Protein AF-A0A853DMG4-F1 (afdb_monomer)

pLDDT: mean 87.1, std 18.26, range [33.38, 98.69]

Structure (mmCIF, N/CA/C/O backbone):
data_AF-A0A853DMG4-F1
#
_entry.id   AF-A0A853DMG4-F1
#
loop_
_atom_site.group_PDB
_atom_site.id
_atom_site.type_symbol
_atom_site.label_atom_id
_atom_site.label_alt_id
_atom_site.label_comp_id
_atom_site.label_asym_id
_atom_site.label_entity_id
_atom_site.label_seq_id
_atom_site.pdbx_PDB_ins_code
_atom_site.Cartn_x
_atom_site.Cartn_y
_atom_site.Cartn_z
_atom_site.occupancy
_atom_site.B_iso_or_equiv
_atom_site.auth_seq_id
_atom_site.auth_comp_id
_atom_site.auth_asym_id
_atom_site.auth_atom_id
_atom_site.pdbx_PDB_model_num
ATOM 1 N N . MET A 1 1 ? -27.153 -41.316 78.955 1.00 35.66 1 MET A N 1
ATOM 2 C CA . MET A 1 1 ? -26.312 -40.882 77.818 1.00 35.66 1 MET A CA 1
ATOM 3 C C . MET A 1 1 ? -27.080 -41.178 76.523 1.00 35.66 1 MET A C 1
ATOM 5 O O . MET A 1 1 ? -27.300 -42.349 76.276 1.00 35.66 1 MET A O 1
ATOM 9 N N . ARG A 1 2 ? -27.512 -40.122 75.789 1.00 36.53 2 ARG A N 1
ATOM 10 C CA . ARG A 1 2 ? -28.133 -40.046 74.421 1.00 36.53 2 ARG A CA 1
ATOM 11 C C . ARG A 1 2 ? -29.422 -40.864 74.171 1.00 36.53 2 ARG A C 1
ATOM 13 O O . ARG A 1 2 ? -29.374 -42.076 74.250 1.00 36.53 2 ARG A O 1
ATOM 20 N N . VAL A 1 3 ? -30.631 -40.311 73.980 1.00 35.06 3 VAL A N 1
ATOM 21 C CA . VAL A 1 3 ? -31.221 -39.287 73.062 1.00 35.06 3 VAL A CA 1
ATOM 22 C C . VAL A 1 3 ? -31.379 -39.740 71.594 1.00 35.06 3 VAL A C 1
ATOM 24 O O . VAL A 1 3 ? -30.398 -40.032 70.917 1.00 35.06 3 VAL A O 1
ATOM 27 N N . GLN A 1 4 ? -32.655 -39.742 71.168 1.00 39.47 4 GLN A N 1
ATOM 28 C CA . GLN A 1 4 ? -33.291 -39.929 69.847 1.00 39.47 4 GLN A CA 1
ATOM 29 C C . GLN A 1 4 ? -32.513 -39.462 68.602 1.00 39.47 4 GLN A C 1
ATOM 31 O O . GLN A 1 4 ? -31.866 -38.417 68.620 1.00 39.47 4 GLN A O 1
ATOM 36 N N . LYS A 1 5 ? -32.756 -40.138 67.465 1.00 38.00 5 LYS A N 1
ATOM 37 C CA . LYS A 1 5 ? -32.669 -39.537 66.122 1.00 38.00 5 LYS A CA 1
ATOM 38 C C . LYS A 1 5 ? -33.863 -39.924 65.245 1.00 38.00 5 LYS A C 1
ATOM 40 O O . LYS A 1 5 ? -34.201 -41.097 65.120 1.00 38.00 5 LYS A O 1
ATOM 45 N N . SER A 1 6 ? -34.473 -38.889 64.680 1.00 36.12 6 SER A N 1
ATOM 46 C CA . SER A 1 6 ? -35.572 -38.856 63.719 1.00 36.12 6 SER A CA 1
ATOM 47 C C . SER A 1 6 ? -35.084 -38.958 62.263 1.00 36.12 6 SER A C 1
ATOM 49 O O . SER A 1 6 ? -33.918 -38.723 61.954 1.00 36.12 6 SER A O 1
ATOM 51 N N . SER A 1 7 ? -36.029 -39.320 61.397 1.00 40.59 7 SER A N 1
ATOM 52 C CA . SER A 1 7 ? -36.008 -39.512 59.937 1.00 40.59 7 SER A CA 1
ATOM 53 C C . SER A 1 7 ? -35.617 -38.293 59.091 1.00 40.59 7 SER A C 1
ATOM 55 O O . SER A 1 7 ? -36.069 -37.200 59.419 1.00 40.59 7 SER A O 1
ATOM 57 N N . VAL A 1 8 ? -34.979 -38.504 57.924 1.00 40.06 8 VAL A N 1
ATOM 58 C CA . VAL A 1 8 ? -35.133 -37.651 56.718 1.00 40.06 8 VAL A CA 1
ATOM 59 C C . VAL A 1 8 ? -34.937 -38.476 55.430 1.00 40.06 8 VAL A C 1
ATOM 61 O O . VAL A 1 8 ? -33.907 -39.119 55.244 1.00 40.06 8 VAL A O 1
ATOM 64 N N . THR A 1 9 ? -35.931 -38.415 54.543 1.00 43.47 9 THR A N 1
ATOM 65 C CA . THR A 1 9 ? -35.940 -38.871 53.140 1.00 43.47 9 THR A CA 1
ATOM 66 C C . THR A 1 9 ? -35.365 -37.770 52.233 1.00 43.47 9 THR A C 1
ATOM 68 O O . THR A 1 9 ? -35.761 -36.618 52.416 1.00 43.47 9 THR A O 1
ATOM 71 N N . PRO A 1 10 ? -34.501 -38.046 51.237 1.00 42.28 10 PRO A N 1
ATOM 72 C CA . PRO A 1 10 ? -34.165 -37.058 50.209 1.00 42.28 10 PRO A CA 1
ATOM 73 C C . PRO A 1 10 ? -35.171 -37.095 49.035 1.00 42.28 10 PRO A C 1
ATOM 75 O O . PRO A 1 10 ? -35.669 -38.174 48.702 1.00 42.28 10 PRO A O 1
ATOM 78 N N . PRO A 1 11 ? -35.495 -35.944 48.408 1.00 42.28 11 PRO A N 1
ATOM 79 C CA . PRO A 1 11 ? -36.457 -35.868 47.314 1.00 42.28 11 PRO A CA 1
ATOM 80 C C . PRO A 1 11 ? -35.837 -36.131 45.931 1.00 42.28 11 PRO A C 1
ATOM 82 O O . PRO A 1 11 ? -34.629 -36.277 45.764 1.00 42.28 11 PRO A O 1
ATOM 85 N N . ALA A 1 12 ? -36.757 -36.205 44.969 1.00 39.06 12 ALA A N 1
ATOM 86 C CA . ALA A 1 12 ? -36.657 -36.587 43.569 1.00 39.06 12 ALA A CA 1
ATOM 87 C C . ALA A 1 12 ? -35.551 -35.910 42.740 1.00 39.06 12 ALA A C 1
ATOM 89 O O . ALA A 1 12 ? -35.139 -34.780 42.990 1.00 39.06 12 ALA A O 1
ATOM 90 N N . GLY A 1 13 ? -35.116 -36.649 41.715 1.00 33.38 13 GLY A N 1
ATOM 91 C CA . GLY A 1 13 ? -34.020 -36.319 40.816 1.00 33.38 13 GLY A CA 1
ATOM 92 C C . GLY A 1 13 ? -34.175 -35.001 40.061 1.00 33.38 13 GLY A C 1
ATOM 93 O O . GLY A 1 13 ? -35.253 -34.625 39.604 1.00 33.38 13 GLY A O 1
ATOM 94 N N . ALA A 1 14 ? -33.033 -34.335 39.917 1.00 36.72 14 ALA A N 1
ATOM 95 C CA . ALA A 1 14 ? -32.840 -33.168 39.081 1.00 36.72 14 ALA A CA 1
ATOM 96 C C . ALA A 1 14 ? -33.045 -33.532 37.604 1.00 36.72 14 ALA A C 1
ATOM 98 O O . ALA A 1 14 ? -32.364 -34.404 37.062 1.00 36.72 14 ALA A O 1
ATOM 99 N N . ALA A 1 15 ? -33.977 -32.838 36.956 1.00 38.47 15 ALA A N 1
ATOM 100 C CA . ALA A 1 15 ? -34.049 -32.766 35.509 1.00 38.47 15 ALA A CA 1
ATOM 101 C C . ALA A 1 15 ? -32.822 -31.995 34.997 1.00 38.47 15 ALA A C 1
ATOM 103 O O . ALA A 1 15 ? -32.592 -30.848 35.371 1.00 38.47 15 ALA A O 1
ATOM 104 N N . THR A 1 16 ? -32.026 -32.640 34.151 1.00 38.81 16 THR A N 1
ATOM 105 C CA . THR A 1 16 ? -30.915 -32.037 33.416 1.00 38.81 16 THR A CA 1
ATOM 106 C C . THR A 1 16 ? -31.459 -31.088 32.346 1.00 38.81 16 THR A C 1
ATOM 108 O O . THR A 1 16 ? -31.955 -31.540 31.313 1.00 38.81 16 THR A O 1
ATOM 111 N N . SER A 1 17 ? -31.363 -29.779 32.572 1.00 43.03 17 SER A N 1
ATOM 112 C CA . SER A 1 17 ? -31.594 -28.740 31.562 1.00 43.03 17 SER A CA 1
ATOM 113 C C . SER A 1 17 ? -30.259 -28.236 30.998 1.00 43.03 17 SER A C 1
ATOM 115 O O . SER A 1 17 ? -29.891 -27.088 31.205 1.00 43.03 17 SER A O 1
ATOM 117 N N . ASP A 1 18 ? -29.534 -29.091 30.275 1.00 42.03 18 ASP A N 1
ATOM 118 C CA . ASP A 1 18 ? -28.216 -28.772 29.683 1.00 42.03 18 ASP A CA 1
ATOM 119 C C . ASP A 1 18 ? -28.307 -28.348 28.198 1.00 42.03 18 ASP A C 1
ATOM 121 O O . ASP A 1 18 ? -27.409 -28.576 27.390 1.00 42.03 18 ASP A O 1
ATOM 125 N N . GLY A 1 19 ? -29.433 -27.744 27.797 1.00 38.56 19 GLY A N 1
ATOM 126 C CA . GLY A 1 19 ? -29.706 -27.366 26.401 1.00 38.56 19 GLY A CA 1
ATOM 127 C C . GLY A 1 19 ? -29.779 -25.862 26.108 1.00 38.56 19 GLY A C 1
ATOM 128 O O . GLY A 1 19 ? -29.881 -25.490 24.940 1.00 38.56 19 GLY A O 1
ATOM 129 N N . GLY A 1 20 ? -29.761 -24.998 27.131 1.00 33.66 20 GLY A N 1
ATOM 130 C CA . GLY A 1 20 ? -30.081 -23.566 26.995 1.00 33.66 20 GLY A CA 1
ATOM 131 C C . GLY A 1 20 ? -28.887 -22.626 26.787 1.00 33.66 20 GLY A C 1
ATOM 132 O O . GLY A 1 20 ? -28.999 -21.654 26.040 1.00 33.6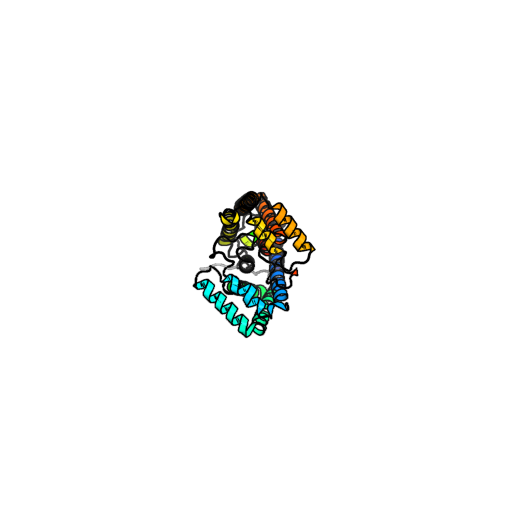6 20 GLY A O 1
ATOM 133 N N . ASP A 1 21 ? -27.729 -22.933 27.378 1.00 40.88 21 ASP A N 1
ATOM 134 C CA . ASP A 1 21 ? -26.618 -21.970 27.491 1.00 40.88 21 ASP A CA 1
ATOM 135 C C . ASP A 1 21 ? -25.831 -21.745 26.191 1.00 40.88 21 ASP A C 1
ATOM 137 O O . ASP A 1 21 ? -25.258 -20.681 25.967 1.00 40.88 21 ASP A O 1
ATOM 141 N N . ALA A 1 22 ? -25.844 -22.701 25.259 1.00 42.06 22 ALA A N 1
ATOM 142 C CA . ALA A 1 22 ? -25.083 -22.568 24.015 1.00 42.06 22 ALA A CA 1
ATOM 143 C C . ALA A 1 22 ? -25.762 -21.663 22.967 1.00 42.06 22 ALA A C 1
ATOM 145 O O . ALA A 1 22 ? -25.141 -21.295 21.964 1.00 42.06 22 ALA A O 1
ATOM 146 N N . ALA A 1 23 ? -27.053 -21.354 23.104 1.00 40.88 23 ALA A N 1
ATOM 147 C CA . ALA A 1 23 ? -27.786 -20.541 22.127 1.00 40.88 23 ALA A CA 1
ATOM 148 C C . ALA A 1 23 ? -27.700 -19.035 22.429 1.00 40.88 23 ALA A C 1
ATOM 150 O O . ALA A 1 23 ? -27.706 -18.227 21.500 1.00 40.88 23 ALA A O 1
ATOM 151 N N . THR A 1 24 ? -27.568 -18.666 23.702 1.00 44.22 24 THR A N 1
ATOM 152 C CA . THR A 1 24 ? -27.648 -17.285 24.194 1.00 44.22 24 THR A CA 1
ATOM 153 C C . THR A 1 24 ? -26.288 -16.583 24.285 1.00 44.22 24 THR A C 1
ATOM 155 O O . THR A 1 24 ? -26.225 -15.364 24.141 1.00 44.22 24 THR A O 1
ATOM 158 N N . ASP A 1 25 ? -25.184 -17.329 24.382 1.00 43.59 25 ASP A N 1
ATOM 159 C CA . ASP A 1 25 ? -23.815 -16.780 24.334 1.00 43.59 25 ASP A CA 1
ATOM 160 C C . ASP A 1 25 ? -23.395 -16.325 22.911 1.00 43.59 25 ASP A C 1
ATOM 162 O O . ASP A 1 25 ? -22.405 -15.625 22.704 1.00 43.59 25 ASP A O 1
ATOM 166 N N . ARG A 1 26 ? -24.180 -16.679 21.880 1.00 47.94 26 ARG A N 1
ATOM 167 C CA . ARG A 1 26 ? -23.850 -16.439 20.461 1.00 47.94 26 ARG A CA 1
ATOM 168 C C . ARG A 1 26 ? -24.224 -15.060 19.908 1.00 47.94 26 ARG A C 1
ATOM 170 O O . ARG A 1 26 ? -23.780 -14.737 18.807 1.00 47.94 26 ARG A O 1
ATOM 177 N N . SER A 1 27 ? -25.036 -14.252 20.595 1.00 46.47 27 SER A N 1
ATOM 178 C CA . SER A 1 27 ? -25.476 -12.944 20.064 1.00 46.47 27 SER A CA 1
ATOM 179 C C . SER A 1 27 ? -24.451 -11.824 20.247 1.00 46.47 27 SER A C 1
ATOM 181 O O . SER A 1 27 ? -24.515 -10.803 19.560 1.00 46.47 27 SER A O 1
ATOM 183 N N . TRP A 1 28 ? -23.486 -12.014 21.140 1.00 48.75 28 TRP A N 1
ATOM 184 C CA . TRP A 1 28 ? -22.490 -11.010 21.483 1.00 48.75 28 TRP A CA 1
ATOM 185 C C . TRP A 1 28 ? -21.486 -10.796 20.350 1.00 48.75 28 TRP A C 1
ATOM 187 O O . TRP A 1 28 ? -20.733 -11.689 19.967 1.00 48.75 28 TRP A O 1
ATOM 197 N N . GLY A 1 29 ? -21.468 -9.585 19.788 1.00 64.31 29 GLY A N 1
ATOM 198 C CA . GLY A 1 29 ? -20.483 -9.204 18.772 1.00 64.31 29 GLY A CA 1
ATOM 199 C C . GLY A 1 29 ? -20.707 -9.802 17.377 1.00 64.31 29 GLY A C 1
ATOM 200 O O . GLY A 1 29 ? -19.800 -9.729 16.546 1.00 64.31 29 GLY A O 1
ATOM 201 N N . LEU A 1 30 ? -21.901 -10.330 17.068 1.00 77.06 30 LEU A N 1
ATOM 202 C CA . LEU A 1 30 ? -22.251 -10.817 15.722 1.00 77.06 30 LEU A CA 1
ATOM 203 C C . LEU A 1 30 ? -21.896 -9.828 14.590 1.00 77.06 30 LEU A C 1
ATOM 205 O O . LEU A 1 30 ? -21.343 -10.282 13.583 1.00 77.06 30 LEU A O 1
ATOM 209 N N . PRO A 1 31 ? -22.136 -8.503 14.717 1.00 85.00 31 PRO A N 1
ATOM 210 C CA . PRO A 1 31 ? -21.733 -7.545 13.687 1.00 85.00 31 PRO A CA 1
ATOM 211 C C . PRO A 1 31 ? -20.217 -7.517 13.457 1.00 85.00 31 PRO A C 1
ATOM 213 O O . PRO A 1 31 ? -19.769 -7.497 12.314 1.00 85.00 31 PRO A O 1
ATOM 216 N N . LEU A 1 32 ? -19.419 -7.581 14.528 1.00 85.94 32 LEU A N 1
ATOM 217 C CA . LEU A 1 32 ? -17.956 -7.573 14.461 1.00 85.94 32 LEU A CA 1
ATOM 218 C C . LEU A 1 32 ? -17.406 -8.872 13.860 1.00 85.94 32 LEU A C 1
ATOM 220 O O . LEU A 1 32 ? -16.492 -8.828 13.039 1.00 85.94 32 LEU A O 1
ATOM 224 N N . VAL A 1 33 ? -17.970 -10.023 14.240 1.00 88.12 33 VAL A N 1
ATOM 225 C CA . VAL A 1 33 ? -17.591 -11.333 13.685 1.00 88.12 33 VAL A CA 1
ATOM 226 C C . VAL A 1 33 ? -17.901 -11.388 12.189 1.00 88.12 33 VAL A C 1
ATOM 228 O O . VAL A 1 33 ? -17.043 -11.792 11.402 1.00 88.12 33 VAL A O 1
ATOM 231 N N . ARG A 1 34 ? -19.095 -10.933 11.784 1.00 90.69 34 ARG A N 1
ATOM 232 C CA . ARG A 1 34 ? -19.479 -10.833 10.368 1.00 90.69 34 ARG A CA 1
ATOM 233 C C . ARG A 1 34 ? -18.558 -9.883 9.610 1.00 90.69 34 ARG A C 1
ATOM 235 O O . ARG A 1 34 ? -18.053 -10.262 8.561 1.00 90.69 34 ARG A O 1
ATOM 242 N N . TRP A 1 35 ? -18.273 -8.703 10.162 1.00 92.94 35 TRP A N 1
ATOM 243 C CA . TRP A 1 35 ? -17.389 -7.728 9.522 1.00 92.94 35 TRP A CA 1
ATOM 244 C C . TRP A 1 35 ? -15.958 -8.246 9.358 1.00 92.94 35 TRP A C 1
ATOM 246 O O . TRP A 1 35 ? -15.389 -8.168 8.272 1.00 92.94 35 TRP A O 1
ATOM 256 N N . ARG A 1 36 ? -15.398 -8.877 10.396 1.00 94.19 36 ARG A N 1
ATOM 257 C CA . ARG A 1 36 ? -14.092 -9.545 10.321 1.00 94.19 36 ARG A CA 1
ATOM 258 C C . ARG A 1 36 ? -14.078 -10.625 9.241 1.00 94.19 36 ARG A C 1
ATOM 260 O O . ARG A 1 36 ? -13.090 -10.754 8.527 1.00 94.19 36 ARG A O 1
ATOM 267 N N . ARG A 1 37 ? -15.163 -11.394 9.103 1.00 94.62 37 ARG A N 1
ATOM 268 C CA . ARG A 1 37 ? -15.286 -12.406 8.049 1.00 94.62 37 ARG A CA 1
ATOM 269 C C . ARG A 1 37 ? -15.295 -11.777 6.654 1.00 94.62 37 ARG A C 1
ATOM 271 O O . ARG A 1 37 ? -14.601 -12.293 5.785 1.00 94.62 37 ARG A O 1
ATOM 278 N N . THR A 1 38 ? -16.002 -10.665 6.464 1.00 96.12 38 THR A N 1
ATOM 279 C CA . THR A 1 38 ? -15.979 -9.897 5.209 1.00 96.12 38 THR A CA 1
ATOM 280 C C . THR A 1 38 ? -14.574 -9.392 4.885 1.00 96.12 38 THR A C 1
ATOM 282 O O . THR A 1 38 ? -14.124 -9.544 3.757 1.00 96.12 38 THR A O 1
ATOM 285 N N . LEU A 1 39 ? -13.843 -8.861 5.869 1.00 97.50 39 LEU A N 1
ATOM 286 C CA . LEU A 1 39 ? -12.469 -8.387 5.667 1.00 97.50 39 LEU A CA 1
ATOM 287 C C . LEU A 1 39 ? -11.473 -9.523 5.391 1.00 97.50 39 LEU A C 1
ATOM 289 O O . LEU A 1 39 ? -10.565 -9.352 4.588 1.00 97.50 39 LEU A O 1
ATOM 293 N N . LEU A 1 40 ? -11.659 -10.701 5.998 1.00 97.75 40 LEU A N 1
ATOM 294 C CA . LEU A 1 40 ? -10.891 -11.903 5.646 1.00 97.75 40 LEU A CA 1
ATOM 295 C C . LEU A 1 40 ? -11.126 -12.315 4.191 1.00 97.75 40 LEU A C 1
ATOM 297 O O . LEU A 1 40 ? -10.186 -12.719 3.515 1.00 97.75 40 LEU A O 1
ATOM 301 N N . TRP A 1 41 ? -12.364 -12.210 3.706 1.00 97.88 41 TRP A N 1
ATOM 302 C CA . TRP A 1 41 ? -12.662 -12.438 2.295 1.00 97.88 41 TRP A CA 1
ATOM 303 C C . TRP A 1 41 ? -12.073 -11.353 1.403 1.00 97.88 41 TRP A C 1
ATOM 305 O O . TRP A 1 41 ? -11.533 -11.699 0.364 1.00 97.88 41 TRP A O 1
ATOM 315 N N . ALA A 1 42 ? -12.104 -10.084 1.812 1.00 98.38 42 ALA A N 1
ATOM 316 C CA . ALA A 1 42 ? -11.450 -9.006 1.074 1.00 98.38 42 ALA A CA 1
ATOM 317 C C . ALA A 1 42 ? -9.938 -9.257 0.939 1.00 98.38 42 ALA A C 1
ATOM 319 O O . ALA A 1 42 ? -9.425 -9.236 -0.172 1.00 98.38 42 ALA A O 1
ATOM 320 N N . LEU A 1 43 ? -9.245 -9.604 2.031 1.00 98.62 43 LEU A N 1
ATOM 321 C CA . LEU A 1 43 ? -7.828 -9.987 1.986 1.00 98.62 43 LEU A CA 1
ATOM 322 C C . LEU A 1 43 ? -7.595 -11.240 1.123 1.00 98.62 43 LEU A C 1
ATOM 324 O O . LEU A 1 43 ? -6.624 -11.304 0.378 1.00 98.62 43 LEU A O 1
ATOM 328 N N . GLY A 1 44 ? -8.485 -12.233 1.202 1.00 98.50 44 GLY A N 1
ATOM 329 C CA . GLY A 1 44 ? -8.425 -13.418 0.344 1.00 98.50 44 GLY A CA 1
ATOM 330 C C . GLY A 1 44 ? -8.609 -13.092 -1.140 1.00 98.50 44 GLY A C 1
ATOM 331 O O . GLY A 1 44 ? -7.935 -13.684 -1.973 1.00 98.50 44 GLY A O 1
ATOM 332 N N . LEU A 1 45 ? -9.480 -12.138 -1.476 1.00 98.56 45 LEU A N 1
ATOM 333 C CA . LEU A 1 45 ? -9.681 -11.659 -2.844 1.00 98.56 45 LEU A CA 1
ATOM 334 C C . LEU A 1 45 ? -8.480 -10.861 -3.355 1.00 98.56 45 LEU A C 1
ATOM 336 O O . LEU A 1 45 ? -8.130 -11.026 -4.516 1.00 98.56 45 LEU A O 1
ATOM 340 N N . LEU A 1 46 ? -7.829 -10.063 -2.502 1.00 98.56 46 LEU A N 1
ATOM 341 C CA . LEU A 1 46 ? -6.571 -9.396 -2.847 1.00 98.56 46 LEU A CA 1
ATOM 342 C C . LEU A 1 46 ? -5.483 -10.426 -3.187 1.00 98.56 46 LEU A C 1
ATOM 344 O O . LEU A 1 46 ? -4.926 -10.376 -4.273 1.00 98.56 46 LEU A O 1
ATOM 348 N N . TRP A 1 47 ? -5.268 -11.441 -2.341 1.00 98.69 47 TRP A N 1
ATOM 349 C CA . TRP A 1 47 ? -4.327 -12.527 -2.659 1.00 98.69 47 TRP A CA 1
ATOM 350 C C . TRP A 1 47 ? -4.709 -13.331 -3.905 1.00 98.69 47 TRP A C 1
ATOM 352 O O . TRP A 1 47 ? -3.834 -13.824 -4.612 1.00 98.69 47 TRP A O 1
ATOM 362 N N . LEU A 1 48 ? -6.008 -13.508 -4.163 1.00 98.56 48 LEU A N 1
ATOM 363 C CA . LEU A 1 48 ? -6.481 -14.192 -5.365 1.00 98.56 48 LEU A CA 1
ATOM 364 C C . LEU A 1 48 ? -6.189 -13.366 -6.621 1.00 98.56 48 LEU A C 1
ATOM 366 O O . LEU A 1 48 ? -5.826 -13.940 -7.645 1.00 98.56 48 LEU A O 1
ATOM 370 N N . LEU A 1 49 ? -6.355 -12.044 -6.535 1.00 98.25 49 LEU A N 1
ATOM 371 C CA . LEU A 1 49 ? -6.012 -11.116 -7.605 1.00 98.25 49 LEU A CA 1
ATOM 372 C C . LEU A 1 49 ? -4.505 -11.135 -7.864 1.00 98.25 49 LEU A C 1
ATOM 374 O O . LEU A 1 49 ? -4.125 -11.370 -9.004 1.00 98.25 49 LEU A O 1
ATOM 378 N N . ASP A 1 50 ? -3.671 -11.012 -6.828 1.00 97.81 50 ASP A N 1
ATOM 379 C CA . ASP A 1 50 ? -2.211 -11.135 -6.951 1.00 97.81 50 ASP A CA 1
ATOM 380 C C . ASP A 1 50 ? -1.826 -12.460 -7.623 1.00 97.81 50 ASP A C 1
ATOM 382 O O . ASP A 1 50 ? -1.052 -12.472 -8.573 1.00 97.81 50 ASP A O 1
ATOM 386 N N . ALA A 1 51 ? -2.424 -13.582 -7.202 1.00 98.25 51 ALA A N 1
ATOM 387 C CA . ALA A 1 51 ? -2.147 -14.882 -7.809 1.00 98.25 51 ALA A CA 1
ATOM 388 C C . ALA A 1 51 ? -2.521 -14.918 -9.297 1.00 98.25 51 ALA A C 1
ATOM 390 O O . ALA A 1 51 ? -1.779 -15.467 -10.112 1.00 98.25 51 ALA A O 1
ATOM 391 N N . ALA A 1 52 ? -3.671 -14.344 -9.661 1.00 98.12 52 ALA A N 1
ATOM 392 C CA . ALA A 1 52 ? -4.110 -14.253 -11.048 1.00 98.12 52 ALA A CA 1
ATOM 393 C C . ALA A 1 52 ? -3.171 -13.369 -11.882 1.00 98.12 52 ALA A C 1
ATOM 395 O O . ALA A 1 52 ? -2.816 -13.755 -12.996 1.00 98.12 52 ALA A O 1
ATOM 396 N N . LEU A 1 53 ? -2.728 -12.239 -11.324 1.00 97.69 53 LEU A N 1
ATOM 397 C CA . LEU A 1 53 ? -1.722 -11.373 -11.930 1.00 97.69 53 LEU A CA 1
ATOM 398 C C . LEU A 1 53 ? -0.398 -12.120 -12.085 1.00 97.69 53 LEU A C 1
ATOM 400 O O . LEU A 1 53 ? 0.179 -12.104 -13.162 1.00 97.69 53 LEU A O 1
ATOM 404 N N . GLN A 1 54 ? 0.047 -12.897 -11.101 1.00 97.69 54 GLN A N 1
ATOM 405 C CA . GLN A 1 54 ? 1.265 -13.688 -11.261 1.00 97.69 54 GLN A CA 1
ATOM 406 C C . GLN A 1 54 ? 1.152 -14.784 -12.323 1.00 97.69 54 GLN A C 1
ATOM 408 O O . GLN A 1 54 ? 2.159 -15.166 -12.915 1.00 97.69 54 GLN A O 1
ATOM 413 N N . PHE A 1 55 ? -0.049 -15.263 -12.648 1.00 97.12 55 PHE A N 1
ATOM 414 C CA . PHE A 1 55 ? -0.240 -16.189 -13.767 1.00 97.12 55 PHE A CA 1
ATOM 415 C C . PHE A 1 55 ? -0.248 -15.521 -15.154 1.00 97.12 55 PHE A C 1
ATOM 417 O O . PHE A 1 55 ? -0.352 -16.228 -16.161 1.00 97.12 55 PHE A O 1
ATOM 424 N N . GLN A 1 56 ? -0.110 -14.196 -15.248 1.00 96.56 56 GLN A N 1
ATOM 425 C CA . GLN A 1 56 ? -0.058 -13.512 -16.539 1.00 96.56 56 GLN A CA 1
ATOM 426 C C . GLN A 1 56 ? 1.212 -13.874 -17.336 1.00 96.56 56 GLN A C 1
ATOM 428 O O . GLN A 1 56 ? 2.268 -14.106 -16.743 1.00 96.56 56 GLN A O 1
ATOM 433 N N . PRO A 1 57 ? 1.166 -13.866 -18.684 1.00 96.88 57 PRO A N 1
ATOM 434 C CA . PRO A 1 57 ? 2.306 -14.266 -19.511 1.00 96.88 57 PRO A CA 1
ATOM 435 C C . PRO A 1 57 ? 3.594 -13.484 -19.237 1.00 96.88 57 PRO A C 1
ATOM 437 O O . PRO A 1 57 ? 4.669 -14.082 -19.242 1.00 96.88 57 PRO A O 1
AT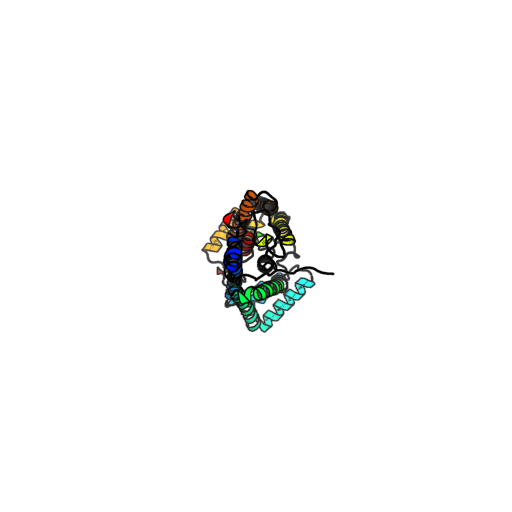OM 440 N N . TYR A 1 58 ? 3.500 -12.177 -18.963 1.00 96.88 58 TYR A N 1
ATOM 441 C CA . TYR A 1 58 ? 4.669 -11.338 -18.694 1.00 96.88 58 TYR A CA 1
ATOM 442 C C . TYR A 1 58 ? 5.516 -11.836 -17.518 1.00 96.88 58 TYR A C 1
ATOM 444 O O . TYR A 1 58 ? 6.745 -11.863 -17.617 1.00 96.88 58 TYR A O 1
ATOM 452 N N . MET A 1 59 ? 4.873 -12.312 -16.450 1.00 97.38 59 MET A N 1
ATOM 453 C CA . MET A 1 59 ? 5.543 -12.747 -15.218 1.00 97.38 59 MET A CA 1
ATOM 454 C C . MET A 1 59 ? 6.393 -14.011 -15.410 1.00 97.38 59 MET A C 1
ATOM 456 O O . MET A 1 59 ? 7.237 -14.337 -14.578 1.00 97.38 59 MET A O 1
ATOM 460 N N . PHE A 1 60 ? 6.226 -14.708 -16.539 1.00 97.81 60 PHE A N 1
ATOM 461 C CA . PHE A 1 60 ? 7.051 -15.850 -16.947 1.00 97.81 60 PHE A CA 1
ATOM 462 C C . PHE A 1 60 ? 8.207 -15.465 -17.883 1.00 97.81 60 PHE A C 1
ATOM 464 O O . PHE A 1 60 ? 8.937 -16.343 -18.349 1.00 97.81 60 PHE A O 1
ATOM 471 N N . THR A 1 61 ? 8.390 -14.177 -18.176 1.00 97.62 61 THR A N 1
ATOM 472 C CA . THR A 1 61 ? 9.449 -13.682 -19.064 1.00 97.62 61 THR A CA 1
ATOM 473 C C . THR A 1 61 ? 10.643 -13.137 -18.283 1.00 97.62 61 THR A C 1
ATOM 475 O O . THR A 1 61 ? 10.542 -12.758 -17.120 1.00 97.62 61 THR A O 1
ATOM 478 N N . GLY A 1 62 ? 11.800 -13.039 -18.945 1.00 97.06 62 GLY A N 1
ATOM 479 C CA . GLY A 1 62 ? 12.985 -12.396 -18.367 1.00 97.06 62 GLY A CA 1
ATOM 480 C C . GLY A 1 62 ? 12.871 -10.874 -18.206 1.00 97.06 62 GLY A C 1
ATOM 481 O O . GLY A 1 62 ? 13.814 -10.266 -17.701 1.00 97.06 62 GLY A O 1
ATOM 482 N N . ALA A 1 63 ? 11.768 -10.264 -18.652 1.00 96.62 63 ALA A N 1
ATOM 483 C CA . ALA A 1 63 ? 11.503 -8.841 -18.490 1.00 96.62 63 ALA A CA 1
ATOM 484 C C . ALA A 1 63 ? 11.086 -8.520 -17.047 1.00 96.62 63 ALA A C 1
ATOM 486 O O . ALA A 1 63 ? 11.706 -7.661 -16.435 1.00 96.62 63 ALA A O 1
ATOM 487 N N . PHE A 1 64 ? 10.194 -9.311 -16.437 1.00 97.00 64 PHE A N 1
ATOM 488 C CA . PHE A 1 64 ? 9.756 -9.121 -15.046 1.00 97.00 64 PHE A CA 1
ATOM 489 C C . PHE A 1 64 ? 10.910 -8.935 -14.028 1.00 97.00 64 PHE A C 1
ATOM 491 O O . PHE A 1 64 ? 10.971 -7.897 -13.366 1.00 97.00 64 PHE A O 1
ATOM 498 N N . PRO A 1 65 ? 11.901 -9.843 -13.910 1.00 97.56 65 PRO A N 1
ATOM 499 C CA . PRO A 1 65 ? 13.010 -9.629 -12.978 1.00 97.56 65 PRO A CA 1
ATOM 500 C C . PRO A 1 65 ? 13.931 -8.455 -13.350 1.00 97.56 65 PRO A C 1
ATOM 502 O O . PRO A 1 65 ? 14.645 -7.951 -12.485 1.00 97.56 65 PRO A O 1
ATOM 505 N N . ARG A 1 66 ? 13.960 -8.034 -14.620 1.00 97.06 66 ARG A N 1
ATOM 506 C CA . ARG A 1 66 ? 14.840 -6.965 -15.116 1.00 97.06 66 ARG A CA 1
ATOM 507 C C . ARG A 1 66 ? 14.223 -5.580 -14.956 1.00 97.06 66 ARG A C 1
ATOM 509 O O . ARG A 1 66 ? 14.944 -4.652 -14.618 1.00 97.06 66 ARG A O 1
ATOM 516 N N . GLU A 1 67 ? 12.934 -5.464 -15.237 1.00 95.06 67 GLU A N 1
ATOM 517 C CA . GLU A 1 67 ? 12.199 -4.203 -15.351 1.00 95.06 67 GLU A CA 1
ATOM 518 C C . GLU A 1 67 ? 11.377 -3.902 -14.098 1.00 95.06 67 GLU A C 1
ATOM 520 O O . GLU A 1 67 ? 11.134 -2.738 -13.816 1.00 95.06 67 GLU A O 1
ATOM 525 N N . VAL A 1 68 ? 10.995 -4.923 -13.321 1.00 95.00 68 VAL A N 1
ATOM 526 C CA . VAL A 1 68 ? 10.178 -4.733 -12.113 1.00 95.00 68 VAL A CA 1
ATOM 527 C C . VAL A 1 68 ? 10.989 -4.955 -10.845 1.00 95.00 68 VAL A C 1
ATOM 529 O O . VAL A 1 68 ? 11.002 -4.095 -9.978 1.00 95.00 68 VAL A O 1
ATOM 532 N N . ILE A 1 69 ? 11.698 -6.083 -10.725 1.00 97.19 69 ILE A N 1
ATOM 533 C CA . ILE A 1 69 ? 12.379 -6.426 -9.462 1.00 97.19 69 ILE A CA 1
ATOM 534 C C . ILE A 1 69 ? 13.702 -5.681 -9.299 1.00 97.19 69 ILE A C 1
ATOM 536 O O . ILE A 1 69 ? 13.952 -5.069 -8.270 1.00 97.19 69 ILE A O 1
ATOM 540 N N . ARG A 1 70 ? 14.579 -5.732 -10.304 1.00 97.06 70 ARG A N 1
ATOM 541 C CA . ARG A 1 70 ? 15.923 -5.145 -10.205 1.00 97.06 70 ARG A CA 1
ATOM 542 C C . ARG A 1 70 ? 15.924 -3.640 -9.884 1.00 97.06 70 ARG A C 1
ATOM 544 O O . ARG A 1 70 ?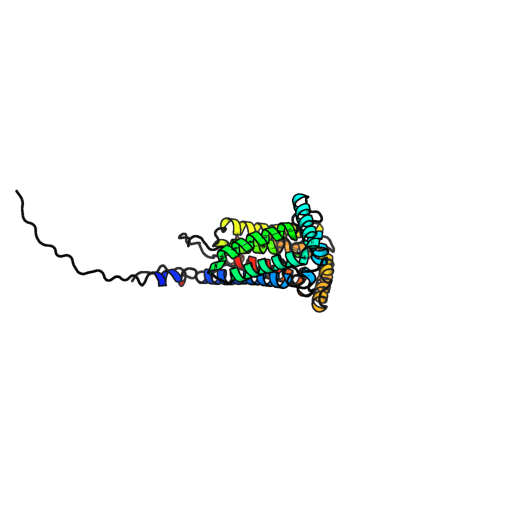 16.724 -3.253 -9.032 1.00 97.06 70 ARG A O 1
ATOM 551 N N . PRO A 1 71 ? 15.042 -2.802 -10.467 1.00 95.19 71 PRO A N 1
ATOM 552 C CA . PRO A 1 71 ? 15.018 -1.376 -10.146 1.00 95.19 71 PRO A CA 1
ATOM 553 C C . PRO A 1 71 ? 14.694 -1.075 -8.677 1.00 95.19 71 PRO A C 1
ATOM 555 O O . PRO A 1 71 ? 15.147 -0.062 -8.154 1.00 95.19 71 PRO A O 1
ATOM 558 N N . THR A 1 72 ? 13.996 -1.964 -7.955 1.00 94.62 72 THR A N 1
ATOM 559 C CA . THR A 1 72 ? 13.698 -1.739 -6.524 1.00 94.62 72 THR A CA 1
ATOM 560 C C . THR A 1 72 ? 14.942 -1.838 -5.631 1.00 94.62 72 THR A C 1
ATOM 562 O O . THR A 1 72 ? 14.920 -1.405 -4.476 1.00 94.62 72 THR A O 1
ATOM 565 N N . ALA A 1 73 ? 16.063 -2.354 -6.149 1.00 95.00 73 ALA A N 1
ATOM 566 C CA . ALA A 1 73 ? 17.345 -2.350 -5.450 1.00 95.00 73 ALA A CA 1
ATOM 567 C C . ALA A 1 73 ? 18.044 -0.979 -5.487 1.00 95.00 73 ALA A C 1
ATOM 569 O O . ALA A 1 73 ? 18.942 -0.736 -4.677 1.00 95.00 73 ALA A O 1
ATOM 570 N N . GLU A 1 74 ? 17.685 -0.088 -6.413 1.00 93.25 74 GLU A N 1
ATOM 571 C CA . GLU A 1 74 ? 18.418 1.157 -6.645 1.00 93.25 74 GLU A CA 1
ATOM 572 C C . GLU A 1 74 ? 18.338 2.107 -5.442 1.00 93.25 74 GLU A C 1
ATOM 574 O O . GLU A 1 74 ? 17.302 2.266 -4.806 1.00 93.25 74 GLU A O 1
ATOM 579 N N . GLY A 1 75 ? 19.470 2.718 -5.078 1.00 92.00 75 GLY A N 1
ATOM 580 C CA . GLY A 1 75 ? 19.567 3.637 -3.934 1.00 92.00 75 GLY A CA 1
ATOM 581 C C . GLY A 1 75 ? 19.478 2.980 -2.548 1.00 92.00 75 GLY A C 1
ATOM 582 O O . GLY A 1 75 ? 19.751 3.644 -1.547 1.00 92.00 75 GLY A O 1
ATOM 583 N N . ASN A 1 76 ? 19.137 1.690 -2.461 1.00 94.94 76 ASN A N 1
ATOM 584 C CA . ASN A 1 76 ? 18.973 0.982 -1.194 1.00 94.94 76 ASN A CA 1
ATOM 585 C C . ASN A 1 76 ? 20.326 0.656 -0.529 1.00 94.94 76 ASN A C 1
ATOM 587 O O . ASN A 1 76 ? 21.327 0.406 -1.209 1.00 94.94 76 ASN A O 1
ATOM 591 N N . PRO A 1 77 ? 20.388 0.588 0.817 1.00 95.62 77 PRO A N 1
ATOM 592 C CA . PRO A 1 77 ? 21.588 0.131 1.508 1.00 95.62 77 PRO A CA 1
ATOM 593 C C . PRO A 1 77 ? 21.893 -1.332 1.159 1.00 95.62 77 PRO A C 1
ATOM 595 O O . PRO A 1 77 ? 20.994 -2.114 0.858 1.00 95.62 77 PRO A O 1
ATOM 598 N N . GLY A 1 78 ? 23.163 -1.741 1.271 1.00 95.62 78 GLY A N 1
ATOM 599 C CA . GLY A 1 78 ? 23.630 -3.059 0.812 1.00 95.62 78 GLY A CA 1
ATOM 600 C C . GLY A 1 78 ? 22.867 -4.272 1.369 1.00 95.62 78 GLY A C 1
ATOM 601 O O . GLY A 1 78 ? 22.765 -5.290 0.690 1.00 95.62 78 GLY A O 1
ATOM 602 N N . TRP A 1 79 ? 22.284 -4.167 2.569 1.00 95.38 79 TRP A N 1
ATOM 603 C CA . TRP A 1 79 ? 21.484 -5.233 3.190 1.00 95.38 79 TRP A CA 1
ATOM 604 C C . TRP A 1 79 ? 20.046 -5.345 2.646 1.00 95.38 79 TRP A C 1
ATOM 606 O O . TRP A 1 79 ? 19.371 -6.329 2.937 1.00 95.38 79 TRP A O 1
ATOM 616 N N . VAL A 1 80 ? 19.586 -4.377 1.847 1.00 96.25 80 VAL A N 1
ATOM 617 C CA . VAL A 1 80 ? 18.346 -4.449 1.050 1.00 96.25 80 VAL A CA 1
ATOM 618 C C . VAL A 1 80 ? 18.684 -4.660 -0.422 1.00 96.25 80 VAL A C 1
ATOM 620 O O . VAL A 1 80 ? 18.183 -5.597 -1.035 1.00 96.25 80 VAL A O 1
ATOM 623 N N . HIS A 1 81 ? 19.613 -3.867 -0.962 1.00 96.81 81 HIS A N 1
ATOM 624 C CA . HIS A 1 81 ? 20.060 -3.977 -2.351 1.00 96.81 81 HIS A CA 1
ATOM 625 C C . HIS A 1 81 ? 20.558 -5.393 -2.685 1.00 96.81 81 HIS A C 1
ATOM 627 O O . HIS A 1 81 ? 20.170 -5.967 -3.696 1.00 96.81 81 HIS A O 1
ATOM 633 N N . GLY A 1 82 ? 21.430 -5.977 -1.851 1.00 97.31 82 GLY A N 1
ATOM 634 C CA . GLY A 1 82 ? 22.005 -7.305 -2.093 1.00 97.31 82 GLY A C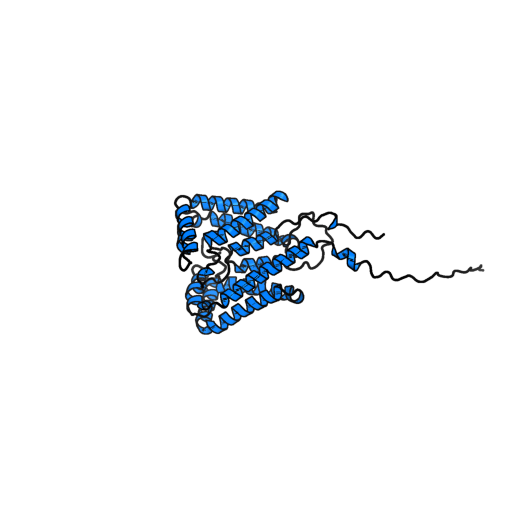A 1
ATOM 635 C C . GLY A 1 82 ? 20.949 -8.413 -2.215 1.00 97.31 82 GLY A C 1
ATOM 636 O O . GLY A 1 82 ? 20.962 -9.135 -3.212 1.00 97.31 82 GLY A O 1
ATOM 637 N N . PRO A 1 83 ? 20.026 -8.554 -1.246 1.00 97.81 83 PRO A N 1
ATOM 638 C CA . PRO A 1 83 ? 18.926 -9.515 -1.337 1.00 97.81 83 PRO A CA 1
ATOM 639 C C . PRO A 1 83 ? 17.985 -9.316 -2.533 1.00 97.81 83 PRO A C 1
ATOM 641 O O . PRO A 1 83 ? 17.582 -10.312 -3.139 1.00 97.81 83 PRO A O 1
ATOM 644 N N . VAL A 1 84 ? 17.662 -8.072 -2.905 1.00 97.81 84 VAL A N 1
ATOM 645 C CA . VAL A 1 84 ? 16.836 -7.795 -4.096 1.00 97.81 84 VAL A CA 1
ATOM 646 C C . VAL A 1 84 ? 17.573 -8.206 -5.373 1.00 97.81 84 VAL A C 1
ATOM 648 O O . VAL A 1 84 ? 17.029 -8.953 -6.184 1.00 97.81 84 VAL A O 1
ATOM 651 N N . GLU A 1 85 ? 18.842 -7.819 -5.528 1.00 98.00 85 GLU A N 1
ATOM 652 C CA . GLU A 1 85 ? 19.650 -8.173 -6.704 1.00 98.00 85 GLU A CA 1
ATOM 653 C C . GLU A 1 85 ? 19.866 -9.692 -6.822 1.00 98.00 85 GLU A C 1
ATOM 655 O O . GLU A 1 85 ? 19.804 -10.267 -7.916 1.00 98.00 85 GLU A O 1
ATOM 660 N N . TRP A 1 86 ? 20.069 -10.370 -5.686 1.00 97.81 86 TRP A N 1
ATOM 661 C CA . TRP A 1 86 ? 20.116 -11.830 -5.621 1.00 97.81 86 TRP A CA 1
ATOM 662 C C . TRP A 1 86 ? 18.797 -12.452 -6.095 1.00 97.81 86 TRP A C 1
ATOM 664 O O . TRP A 1 86 ? 18.819 -13.367 -6.921 1.00 97.81 86 TRP A O 1
ATOM 674 N N . SER A 1 87 ? 17.661 -11.924 -5.633 1.00 97.38 87 SER A N 1
ATOM 675 C CA . SER A 1 87 ? 16.329 -12.401 -6.017 1.00 97.38 87 SER A CA 1
ATOM 676 C C . SER A 1 87 ? 16.067 -12.184 -7.507 1.00 97.38 87 SER A C 1
ATOM 678 O O . SER A 1 87 ? 15.710 -13.134 -8.204 1.00 97.38 87 SER A O 1
ATOM 680 N N . ALA A 1 88 ? 16.350 -10.987 -8.032 1.00 97.88 88 ALA A N 1
ATOM 681 C CA . ALA A 1 88 ? 16.238 -10.667 -9.455 1.00 97.88 88 ALA A CA 1
ATOM 682 C C . ALA A 1 88 ? 17.105 -11.594 -10.320 1.00 97.88 88 ALA A C 1
ATOM 684 O O . ALA A 1 88 ? 16.671 -12.073 -11.369 1.00 97.88 88 ALA A O 1
ATOM 685 N N . THR A 1 89 ? 18.331 -11.883 -9.878 1.00 98.00 89 THR A N 1
ATOM 686 C CA . THR A 1 89 ? 19.243 -12.791 -10.584 1.00 98.00 89 THR A CA 1
ATOM 687 C C . THR A 1 89 ? 18.732 -14.227 -10.555 1.00 98.00 89 THR A C 1
ATOM 689 O O . THR A 1 89 ? 18.711 -14.888 -11.593 1.00 98.00 89 THR A O 1
ATOM 692 N N . LEU A 1 90 ? 18.279 -14.718 -9.401 1.00 97.81 90 LEU A N 1
ATOM 693 C CA . LEU A 1 90 ? 17.711 -16.059 -9.269 1.00 97.81 90 LEU A CA 1
ATOM 694 C C . LEU A 1 90 ? 16.470 -16.224 -10.163 1.00 97.81 90 LEU A C 1
ATOM 696 O O . LEU A 1 90 ? 16.352 -17.210 -10.895 1.00 97.81 90 LEU A O 1
ATOM 700 N N . MET A 1 91 ? 15.592 -15.219 -10.159 1.00 97.69 91 MET A N 1
ATOM 701 C CA . MET A 1 91 ? 14.426 -15.144 -11.032 1.00 97.69 91 MET A CA 1
ATOM 702 C C . MET A 1 91 ? 14.827 -15.153 -12.504 1.00 97.69 91 MET A C 1
ATOM 704 O O . MET A 1 91 ? 14.299 -15.965 -13.251 1.00 97.69 91 MET A O 1
ATOM 708 N N . ALA A 1 92 ? 15.813 -14.359 -12.926 1.00 96.88 92 ALA A N 1
ATOM 709 C CA . ALA A 1 92 ? 16.259 -14.332 -14.321 1.00 96.88 92 ALA A CA 1
ATOM 710 C C . ALA A 1 92 ? 16.708 -15.710 -14.857 1.00 96.88 92 ALA A C 1
ATOM 712 O O . ALA A 1 92 ? 16.522 -15.990 -16.040 1.00 96.88 92 ALA A O 1
ATOM 713 N N . HIS A 1 93 ? 17.251 -16.587 -14.003 1.00 97.62 93 HIS A N 1
ATOM 714 C CA . HIS A 1 93 ? 17.681 -17.935 -14.398 1.00 97.62 93 HIS A CA 1
ATOM 715 C C . HIS A 1 93 ? 16.552 -18.977 -14.371 1.00 97.62 93 HIS A C 1
ATOM 717 O O . HIS A 1 93 ? 16.586 -19.943 -15.135 1.00 97.62 93 HIS A O 1
ATOM 723 N N . HIS A 1 94 ? 15.562 -18.812 -13.490 1.00 97.44 94 HIS A N 1
ATOM 724 C CA . HIS A 1 94 ? 14.557 -19.842 -13.200 1.00 97.44 94 HIS A CA 1
ATOM 725 C C . HIS A 1 94 ? 13.121 -19.307 -13.179 1.00 97.44 94 HIS A C 1
ATOM 727 O O . HIS A 1 94 ? 12.269 -19.848 -12.467 1.00 97.44 94 HIS A O 1
ATOM 733 N N . ILE A 1 95 ? 12.843 -18.260 -13.965 1.00 97.62 95 ILE A N 1
ATOM 734 C CA . ILE A 1 95 ? 11.615 -17.470 -13.825 1.00 97.62 95 ILE A CA 1
ATOM 735 C C . ILE A 1 95 ? 10.351 -18.318 -13.907 1.00 97.62 95 ILE A C 1
ATOM 737 O O . ILE A 1 95 ? 9.449 -18.148 -13.096 1.00 97.62 95 ILE A O 1
ATOM 741 N N . VAL A 1 96 ? 10.313 -19.297 -14.815 1.00 97.75 96 VAL A N 1
ATOM 742 C CA . VAL A 1 96 ? 9.117 -20.116 -15.024 1.00 97.75 96 VAL A CA 1
ATOM 743 C C . VAL A 1 96 ? 8.729 -20.888 -13.765 1.00 97.75 96 VAL A C 1
ATOM 745 O O . VAL A 1 96 ? 7.566 -20.894 -13.372 1.00 97.75 96 VAL A O 1
ATOM 748 N N . VAL A 1 97 ? 9.706 -21.521 -13.114 1.00 97.94 97 VAL A N 1
ATOM 749 C CA . VAL A 1 97 ? 9.461 -22.325 -11.910 1.00 97.94 97 VAL A CA 1
ATOM 750 C C . VAL A 1 97 ? 9.194 -21.422 -10.712 1.00 97.94 97 VAL A C 1
ATOM 752 O O . VAL A 1 97 ? 8.255 -21.671 -9.961 1.00 97.94 97 VAL A O 1
ATOM 755 N N . LEU A 1 98 ? 9.992 -20.367 -10.536 1.00 98.00 98 LEU A N 1
ATOM 756 C CA . LEU A 1 98 ? 9.863 -19.472 -9.386 1.00 98.00 98 LEU A CA 1
ATOM 757 C C . LEU A 1 98 ? 8.538 -18.720 -9.409 1.00 98.00 98 LEU A C 1
ATOM 759 O O . LEU A 1 98 ? 7.826 -18.733 -8.411 1.00 98.00 98 LEU A O 1
ATOM 763 N N . ASN A 1 99 ? 8.156 -18.157 -10.555 1.00 98.12 99 ASN A N 1
ATOM 764 C CA . ASN A 1 99 ? 6.891 -17.450 -10.673 1.00 98.12 99 ASN A CA 1
ATOM 765 C C . ASN A 1 99 ? 5.682 -18.389 -10.511 1.00 98.12 99 ASN A C 1
ATOM 767 O O . ASN A 1 99 ? 4.728 -18.048 -9.817 1.00 98.12 99 ASN A O 1
ATOM 771 N N . ALA A 1 100 ? 5.746 -19.620 -11.039 1.00 98.31 100 ALA A N 1
ATOM 772 C CA . ALA A 1 100 ? 4.708 -20.623 -10.781 1.00 98.31 100 ALA A CA 1
ATOM 773 C C . ALA A 1 100 ? 4.566 -20.936 -9.280 1.00 98.31 100 ALA A C 1
ATOM 775 O O . ALA A 1 100 ? 3.447 -21.077 -8.780 1.00 98.31 100 ALA A O 1
ATOM 776 N N . VAL A 1 101 ? 5.682 -21.016 -8.544 1.00 98.31 101 VAL A N 1
ATOM 777 C CA . VAL A 1 101 ? 5.670 -21.172 -7.082 1.00 98.31 101 VAL A CA 1
ATOM 778 C C . VAL A 1 101 ? 5.061 -19.941 -6.411 1.00 98.31 101 VAL A C 1
ATOM 780 O O . VAL A 1 101 ? 4.202 -20.110 -5.548 1.00 98.31 101 VAL A O 1
ATOM 783 N N . PHE A 1 102 ? 5.441 -18.727 -6.820 1.00 97.88 102 PHE A N 1
ATOM 784 C CA . PHE A 1 102 ? 4.914 -17.479 -6.256 1.00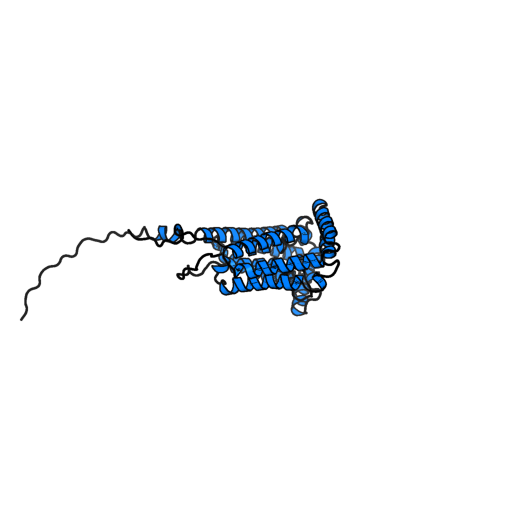 97.88 102 PHE A CA 1
ATOM 785 C C . PHE A 1 102 ? 3.393 -17.401 -6.418 1.00 97.88 102 PHE A C 1
ATOM 787 O O . PHE A 1 102 ? 2.676 -17.293 -5.422 1.00 97.88 102 PHE A O 1
ATOM 794 N N . ALA A 1 103 ? 2.903 -17.577 -7.646 1.00 98.25 103 ALA A N 1
ATOM 795 C CA . ALA A 1 103 ? 1.479 -17.582 -7.964 1.00 98.25 103 ALA A CA 1
ATOM 796 C C . ALA A 1 103 ? 0.718 -18.669 -7.183 1.00 98.25 103 ALA A C 1
ATOM 798 O O . ALA A 1 103 ? -0.358 -18.429 -6.633 1.00 98.25 103 ALA A O 1
ATOM 799 N N . THR A 1 104 ? 1.302 -19.868 -7.061 1.00 98.56 104 THR A N 1
ATOM 800 C CA . THR A 1 104 ? 0.688 -20.975 -6.312 1.00 98.56 104 THR A CA 1
ATOM 801 C C . THR A 1 104 ? 0.615 -20.680 -4.814 1.00 98.56 104 THR A C 1
ATOM 803 O O . THR A 1 104 ? -0.409 -20.955 -4.191 1.00 98.56 104 THR A O 1
ATOM 806 N N . VAL A 1 105 ? 1.662 -20.102 -4.216 1.00 98.56 105 VAL A N 1
ATOM 807 C CA . VAL A 1 105 ? 1.656 -19.712 -2.7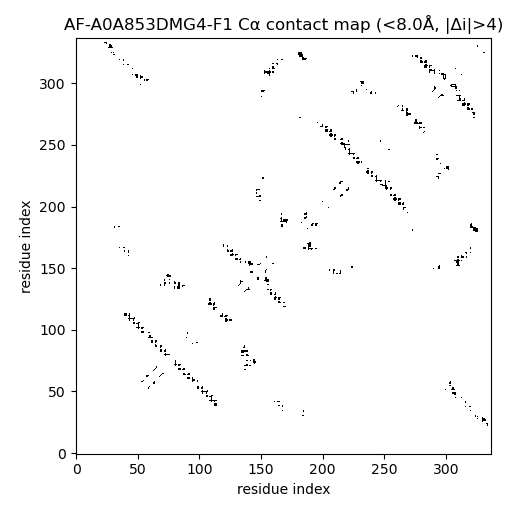97 1.00 98.56 105 VAL A CA 1
ATOM 808 C C . VAL A 1 105 ? 0.569 -18.670 -2.534 1.00 98.56 105 VAL A C 1
ATOM 810 O O . VAL A 1 105 ? -0.226 -18.850 -1.609 1.00 98.56 105 VAL A O 1
ATOM 813 N N . GLN A 1 106 ? 0.477 -17.636 -3.371 1.00 98.56 106 GLN A N 1
ATOM 814 C CA . GLN A 1 106 ? -0.554 -16.599 -3.265 1.00 98.56 106 GLN A CA 1
ATOM 815 C C . GLN A 1 106 ? -1.970 -17.189 -3.396 1.00 98.56 106 GLN A C 1
ATOM 817 O O . GLN A 1 106 ? -2.839 -16.916 -2.564 1.00 98.56 106 GLN A O 1
ATOM 822 N N . LEU A 1 107 ? -2.182 -18.098 -4.356 1.00 98.62 107 LEU A N 1
ATOM 823 C CA . LEU A 1 107 ? -3.454 -18.803 -4.531 1.00 98.62 107 LEU A CA 1
ATOM 824 C C . LEU A 1 107 ? -3.818 -19.649 -3.301 1.00 98.62 107 LEU A C 1
ATOM 826 O O . LEU A 1 107 ? -4.962 -19.628 -2.842 1.00 98.62 107 LEU A O 1
ATOM 830 N N . LEU A 1 108 ? -2.859 -20.388 -2.737 1.00 98.50 108 LEU A N 1
ATOM 831 C CA . LEU A 1 108 ? -3.088 -21.203 -1.542 1.00 98.50 108 LEU A CA 1
ATOM 832 C C . LEU A 1 108 ? -3.419 -20.344 -0.315 1.00 98.50 108 LEU A C 1
ATOM 834 O O . LEU A 1 108 ? -4.286 -20.730 0.475 1.00 98.50 108 LEU A O 1
ATOM 838 N N . ILE A 1 109 ? -2.785 -19.175 -0.169 1.00 98.69 109 ILE A N 1
ATOM 839 C CA . ILE A 1 109 ? -3.131 -18.202 0.875 1.00 98.69 109 ILE A CA 1
ATOM 840 C C . ILE A 1 109 ? -4.579 -17.728 0.687 1.00 98.69 109 ILE A C 1
ATOM 842 O O . ILE A 1 109 ? -5.366 -17.804 1.635 1.00 98.69 109 ILE A O 1
ATOM 846 N N . ALA A 1 110 ? -4.959 -17.318 -0.528 1.00 98.38 110 ALA A N 1
ATOM 847 C CA . ALA A 1 110 ? -6.317 -16.873 -0.845 1.00 98.38 110 ALA A CA 1
ATOM 848 C C . ALA A 1 110 ? -7.377 -17.931 -0.490 1.00 98.38 110 ALA A C 1
ATOM 850 O O . ALA A 1 110 ? -8.296 -17.673 0.295 1.00 98.38 110 ALA A O 1
ATOM 851 N N . LEU A 1 111 ? -7.207 -19.159 -0.994 1.00 98.00 111 LEU A N 1
ATOM 852 C CA . LEU A 1 111 ? -8.103 -20.285 -0.709 1.00 98.00 111 LEU A CA 1
ATOM 853 C C . LEU A 1 111 ? -8.163 -20.596 0.793 1.00 98.00 111 LEU A C 1
ATOM 855 O O . LEU A 1 111 ? -9.240 -20.849 1.348 1.00 98.00 111 LEU A O 1
ATOM 859 N N . GLY A 1 112 ? -7.016 -20.518 1.468 1.00 97.56 112 GLY A N 1
ATOM 860 C CA . GLY A 1 112 ? -6.901 -20.721 2.904 1.00 97.56 112 GLY A CA 1
ATOM 861 C C . GLY A 1 112 ? -7.685 -19.696 3.735 1.00 97.56 112 GLY A C 1
ATOM 862 O O . GLY A 1 112 ? -8.220 -20.053 4.789 1.00 97.56 112 GLY A O 1
ATOM 863 N N . LEU A 1 113 ? -7.817 -18.452 3.264 1.00 97.62 113 LEU A N 1
ATOM 864 C CA . LEU A 1 113 ? -8.596 -17.400 3.930 1.00 97.62 113 LEU A CA 1
ATOM 865 C C . LEU A 1 113 ? -10.112 -17.565 3.723 1.00 97.62 113 LEU A C 1
ATOM 867 O O . LEU A 1 113 ? -10.908 -17.232 4.614 1.00 97.62 113 LEU A O 1
ATOM 871 N N . PHE A 1 114 ? -10.538 -18.155 2.602 1.00 96.56 114 PHE A N 1
ATOM 872 C CA . PHE A 1 114 ? -11.953 -18.447 2.362 1.00 96.56 114 PHE A CA 1
ATOM 873 C C . PHE A 1 114 ? -12.486 -19.566 3.263 1.00 96.56 114 PHE A C 1
ATOM 875 O O . PHE A 1 114 ? -13.657 -19.524 3.656 1.00 96.56 114 PHE A O 1
ATOM 882 N N . TRP A 1 115 ? -11.652 -20.516 3.696 1.00 92.75 115 TRP A N 1
ATOM 883 C CA . TRP A 1 115 ? -12.095 -21.641 4.524 1.00 92.75 115 TRP A CA 1
ATOM 884 C C . TRP A 1 115 ? -11.852 -21.431 6.022 1.00 92.75 115 TRP A C 1
ATOM 886 O O . TRP A 1 115 ? -10.730 -21.234 6.470 1.00 92.75 115 TRP A O 1
ATOM 896 N N . HIS A 1 116 ? -12.903 -21.546 6.843 1.00 87.81 116 HIS A N 1
ATOM 897 C CA . HIS A 1 116 ? -12.829 -21.259 8.287 1.00 87.81 116 HIS A CA 1
ATOM 898 C C . HIS A 1 116 ? -11.755 -22.071 9.041 1.00 87.81 116 HIS A C 1
ATOM 900 O O . HIS A 1 116 ? -11.147 -21.556 9.976 1.00 87.81 116 HIS A O 1
ATOM 906 N N . ARG A 1 117 ? -11.501 -23.324 8.633 1.00 92.25 117 ARG A N 1
ATOM 907 C CA . ARG A 1 117 ? -10.518 -24.216 9.284 1.00 92.25 117 ARG A CA 1
ATOM 908 C C . ARG A 1 117 ? -9.069 -23.822 9.007 1.00 92.25 117 ARG A C 1
ATOM 910 O O . ARG A 1 117 ? -8.198 -24.132 9.811 1.00 92.25 117 ARG A O 1
ATOM 917 N N . THR A 1 118 ? -8.819 -23.141 7.894 1.00 95.75 118 THR A N 1
ATOM 918 C CA . THR A 1 118 ? -7.473 -22.797 7.420 1.00 95.75 118 THR A CA 1
ATOM 919 C C . THR A 1 118 ? -7.132 -21.323 7.613 1.00 95.75 118 THR A C 1
ATOM 921 O O . THR A 1 118 ? -6.009 -20.935 7.322 1.00 95.75 118 THR A O 1
ATOM 924 N N . VAL A 1 119 ? -8.036 -20.505 8.169 1.00 95.38 119 VAL A N 1
ATOM 925 C CA . VAL A 1 119 ? -7.798 -19.061 8.353 1.00 95.38 119 VAL A CA 1
ATOM 926 C C . VAL A 1 119 ? -6.510 -18.781 9.126 1.00 95.38 119 VAL A C 1
ATOM 928 O O . VAL A 1 119 ? -5.722 -17.953 8.697 1.00 95.38 119 VAL A O 1
ATOM 931 N N . LYS A 1 120 ? -6.263 -19.460 10.254 1.00 95.38 120 LYS A N 1
ATOM 932 C CA . LYS A 1 120 ? -5.051 -19.217 11.059 1.00 95.38 120 LYS A CA 1
ATOM 933 C C . LYS A 1 120 ? -3.753 -19.523 10.296 1.00 95.38 120 LYS A C 1
ATOM 935 O O . LYS A 1 120 ? -2.927 -18.617 10.209 1.00 95.38 120 LYS A O 1
ATOM 940 N N . PRO A 1 121 ? -3.553 -20.730 9.726 1.00 97.38 121 PRO A N 1
ATOM 941 C CA . PRO A 1 121 ? -2.351 -20.989 8.939 1.00 97.38 121 PRO A CA 1
ATOM 942 C C . PRO A 1 121 ? -2.257 -20.088 7.700 1.00 97.38 121 PRO A C 1
ATOM 944 O O . PRO A 1 121 ? -1.163 -19.638 7.380 1.00 97.38 121 PRO A O 1
ATOM 947 N N . ALA A 1 122 ? -3.379 -19.750 7.054 1.00 97.81 122 ALA A N 1
ATOM 948 C CA . ALA A 1 122 ? -3.389 -18.842 5.908 1.00 97.81 122 ALA A CA 1
ATOM 949 C C . ALA A 1 122 ? -2.991 -17.406 6.282 1.00 97.81 122 ALA A C 1
ATOM 951 O O . ALA A 1 122 ? -2.237 -16.780 5.549 1.00 97.81 122 ALA A O 1
ATOM 952 N N . LEU A 1 123 ? -3.420 -16.894 7.441 1.00 98.00 123 LEU A N 1
ATOM 953 C CA . LEU A 1 123 ? -2.970 -15.599 7.959 1.00 98.00 123 LEU A CA 1
ATOM 954 C C . LEU A 1 123 ? -1.473 -15.614 8.288 1.00 98.00 123 LEU A C 1
ATOM 956 O O . LEU A 1 123 ? -0.774 -14.661 7.961 1.00 98.00 123 LEU A O 1
ATOM 960 N N . SER A 1 124 ? -0.959 -16.690 8.894 1.00 97.88 124 SER A N 1
ATOM 961 C CA . SER A 1 124 ? 0.484 -16.829 9.136 1.00 97.88 124 SER A CA 1
ATOM 962 C C . SER A 1 124 ? 1.272 -16.842 7.829 1.00 97.88 124 SER A C 1
ATOM 964 O O . SER A 1 124 ? 2.243 -16.101 7.701 1.00 97.88 124 SER A O 1
ATOM 966 N N . ALA A 1 125 ? 0.830 -17.640 6.855 1.00 98.44 125 ALA A N 1
ATOM 967 C CA . ALA A 1 125 ? 1.440 -17.698 5.533 1.00 98.44 125 ALA A CA 1
ATOM 968 C C . ALA A 1 125 ? 1.365 -16.339 4.823 1.00 98.44 125 ALA A C 1
ATOM 970 O O . ALA A 1 125 ? 2.372 -15.893 4.292 1.00 98.44 125 ALA A O 1
ATOM 971 N N . SER A 1 126 ? 0.225 -15.644 4.899 1.00 98.56 126 SER A N 1
ATOM 972 C CA . SER A 1 126 ? 0.041 -14.288 4.371 1.00 98.56 126 SER A CA 1
ATOM 973 C C . SER A 1 126 ? 1.053 -13.307 4.952 1.00 98.56 126 SER A C 1
ATOM 975 O O . SER A 1 126 ? 1.632 -12.542 4.195 1.00 98.56 126 SER A O 1
ATOM 977 N N . ILE A 1 127 ? 1.262 -13.307 6.272 1.00 98.50 127 ILE A N 1
ATOM 978 C CA . ILE A 1 127 ? 2.211 -12.392 6.922 1.00 98.50 127 ILE A CA 1
ATOM 979 C C . ILE A 1 127 ? 3.639 -12.711 6.478 1.00 98.50 127 ILE A C 1
ATOM 981 O O . ILE A 1 127 ? 4.363 -11.814 6.060 1.00 98.50 127 ILE A O 1
ATOM 985 N N . VAL A 1 128 ? 4.044 -13.982 6.550 1.00 98.56 128 VAL A N 1
ATOM 986 C CA . VAL A 1 128 ? 5.408 -14.396 6.191 1.00 98.56 128 VAL A CA 1
ATOM 987 C C . VAL A 1 128 ? 5.691 -14.114 4.718 1.00 98.56 128 VAL A C 1
ATOM 989 O O . VAL A 1 128 ? 6.721 -13.529 4.400 1.00 98.56 128 VAL A O 1
ATOM 992 N N . TRP A 1 129 ? 4.772 -14.491 3.830 1.00 98.69 129 TRP A N 1
ATOM 993 C CA . TRP A 1 129 ? 4.925 -14.297 2.393 1.00 98.69 129 TRP A CA 1
ATOM 994 C C . TRP A 1 129 ? 4.986 -12.815 2.025 1.00 98.69 129 TRP A C 1
ATOM 996 O O . TRP A 1 129 ? 5.898 -12.405 1.314 1.00 98.69 129 TRP A O 1
ATOM 1006 N N . ALA A 1 130 ? 4.090 -11.999 2.585 1.00 98.62 130 ALA A N 1
ATOM 1007 C CA . ALA A 1 130 ? 4.106 -10.560 2.372 1.00 98.62 130 ALA A CA 1
ATOM 1008 C C . ALA A 1 130 ? 5.429 -9.914 2.799 1.00 98.62 130 ALA A C 1
ATOM 1010 O O . ALA A 1 130 ? 6.000 -9.133 2.049 1.00 98.62 130 ALA A O 1
ATOM 1011 N N . LEU A 1 131 ? 5.962 -10.271 3.971 1.00 98.56 131 LEU A N 1
ATOM 1012 C CA . LEU A 1 131 ? 7.243 -9.730 4.437 1.00 98.56 131 LEU A CA 1
ATOM 1013 C C . LEU A 1 131 ? 8.425 -10.171 3.561 1.00 98.56 131 LEU A C 1
ATOM 1015 O O . LEU A 1 131 ? 9.355 -9.391 3.363 1.00 98.56 131 LEU A O 1
ATOM 1019 N N . LEU A 1 132 ? 8.390 -11.396 3.024 1.00 98.12 132 LEU A N 1
ATOM 1020 C CA . LEU A 1 132 ? 9.406 -11.875 2.084 1.00 98.12 132 LEU A CA 1
ATOM 1021 C C . LEU A 1 132 ? 9.362 -11.095 0.768 1.00 98.12 132 LEU A C 1
ATOM 1023 O O . LEU A 1 132 ? 10.407 -10.630 0.326 1.00 98.12 132 LEU A O 1
ATOM 1027 N N . VAL A 1 133 ? 8.180 -10.915 0.171 1.00 97.81 133 VAL A N 1
ATOM 1028 C CA . VAL A 1 133 ? 8.017 -10.137 -1.072 1.00 97.81 133 VAL A CA 1
ATOM 1029 C C . VAL A 1 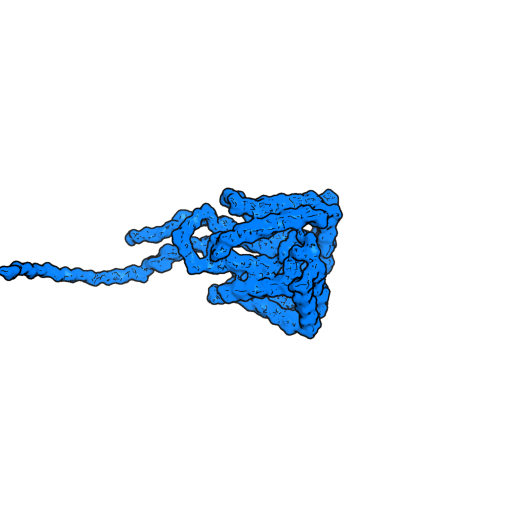133 ? 8.416 -8.679 -0.851 1.00 97.81 133 VAL A C 1
ATOM 1031 O O . VAL A 1 133 ? 9.172 -8.124 -1.642 1.00 97.81 133 VAL A O 1
ATOM 1034 N N . TRP A 1 134 ? 7.999 -8.085 0.265 1.00 97.88 134 TRP A N 1
ATOM 1035 C CA . TRP A 1 134 ? 8.331 -6.704 0.595 1.00 97.88 134 TRP A CA 1
ATOM 1036 C C . TRP A 1 134 ? 9.844 -6.469 0.700 1.00 97.88 134 TRP A C 1
ATOM 1038 O O . TRP A 1 134 ? 10.362 -5.467 0.211 1.00 97.88 134 TRP A O 1
ATOM 1048 N N . TRP A 1 135 ? 10.580 -7.406 1.306 1.00 97.81 135 TRP A N 1
ATOM 1049 C CA . TRP A 1 135 ? 12.032 -7.287 1.454 1.00 97.81 135 TRP A CA 1
ATOM 1050 C C . TRP A 1 135 ? 12.809 -7.674 0.190 1.00 97.81 135 TRP A C 1
ATOM 1052 O O . TRP A 1 135 ? 13.751 -6.976 -0.178 1.00 97.81 135 TRP A O 1
ATOM 1062 N N . LEU A 1 136 ? 12.438 -8.779 -0.462 1.00 96.94 136 LEU A N 1
ATOM 1063 C CA . LEU A 1 136 ? 13.204 -9.382 -1.560 1.00 96.94 136 LEU A CA 1
ATOM 1064 C C . LEU A 1 136 ? 12.772 -8.908 -2.954 1.00 96.94 136 LEU A C 1
ATOM 1066 O O . LEU A 1 136 ? 13.551 -9.031 -3.895 1.00 96.94 136 LEU A O 1
ATOM 1070 N N . GLY A 1 137 ? 11.542 -8.415 -3.094 1.00 94.06 137 GLY A N 1
ATOM 1071 C CA . GLY A 1 137 ? 10.952 -7.996 -4.368 1.00 94.06 137 GLY A CA 1
ATOM 1072 C C . GLY A 1 137 ? 10.704 -6.492 -4.461 1.00 94.06 137 GLY A C 1
ATOM 1073 O O . GLY A 1 137 ? 11.016 -5.892 -5.484 1.00 94.06 137 GLY A O 1
ATOM 1074 N N . GLU A 1 138 ? 10.195 -5.872 -3.392 1.00 94.88 138 GLU A N 1
ATOM 1075 C CA . GLU A 1 138 ? 9.815 -4.446 -3.393 1.00 94.88 138 GLU A CA 1
ATOM 1076 C C . GLU A 1 138 ? 10.883 -3.508 -2.800 1.00 94.88 138 GLU A C 1
ATOM 1078 O O . GLU A 1 138 ? 10.662 -2.302 -2.717 1.00 94.88 138 GLU A O 1
ATOM 1083 N N . GLY A 1 139 ? 12.022 -4.026 -2.326 1.00 95.25 139 GLY A N 1
ATOM 1084 C CA . GLY A 1 139 ? 13.080 -3.190 -1.741 1.00 95.25 139 GLY A CA 1
ATOM 1085 C C . GLY A 1 139 ? 12.610 -2.369 -0.531 1.00 95.25 139 GLY A C 1
ATOM 1086 O O . GLY A 1 139 ? 12.997 -1.210 -0.374 1.00 95.25 139 GLY A O 1
ATOM 1087 N N . LEU A 1 140 ? 11.744 -2.957 0.306 1.00 95.38 140 LEU A N 1
ATOM 1088 C CA . LEU A 1 140 ? 11.041 -2.312 1.424 1.00 95.38 140 LEU A CA 1
ATOM 1089 C C . LEU A 1 140 ? 10.138 -1.140 1.000 1.00 95.38 140 LEU A C 1
ATOM 1091 O O . LEU A 1 140 ? 9.953 -0.189 1.763 1.00 95.38 140 LEU A O 1
ATOM 1095 N N . GLY A 1 141 ? 9.606 -1.193 -0.224 1.00 92.00 141 GLY A N 1
ATOM 1096 C CA . GLY A 1 141 ? 8.735 -0.167 -0.799 1.00 92.00 141 GLY A CA 1
ATOM 1097 C C . GLY A 1 141 ? 9.409 1.196 -0.955 1.00 92.00 141 GLY A C 1
ATOM 1098 O O . GLY A 1 141 ? 8.731 2.220 -0.903 1.00 92.00 141 GLY A O 1
ATOM 1099 N N . GLY A 1 142 ? 10.743 1.219 -1.059 1.00 90.31 142 GLY A N 1
ATOM 1100 C CA . GLY A 1 142 ? 11.528 2.443 -1.246 1.00 90.31 142 GLY A CA 1
ATOM 1101 C C . GLY A 1 142 ? 11.667 3.332 -0.004 1.00 90.31 142 GLY A C 1
ATOM 1102 O O . GLY A 1 142 ? 12.239 4.413 -0.092 1.00 90.31 142 GLY A O 1
ATOM 1103 N N . ILE A 1 143 ? 11.223 2.892 1.183 1.00 91.19 143 ILE A N 1
ATOM 1104 C CA . ILE A 1 143 ? 11.273 3.703 2.422 1.00 91.19 143 ILE A CA 1
ATOM 1105 C C . ILE A 1 143 ? 12.696 4.207 2.748 1.00 91.19 143 ILE A C 1
ATOM 1107 O O . ILE A 1 143 ? 12.861 5.214 3.434 1.00 91.19 143 ILE A O 1
ATOM 1111 N N . LEU A 1 144 ? 13.738 3.507 2.287 1.00 90.00 144 LEU A N 1
ATOM 1112 C CA . LEU A 1 144 ? 15.135 3.813 2.606 1.00 90.00 144 LEU A CA 1
ATOM 1113 C C . LEU A 1 144 ? 15.889 4.588 1.515 1.00 90.00 144 LEU A C 1
ATOM 1115 O O . LEU A 1 144 ? 17.039 4.960 1.749 1.00 90.00 144 LEU A O 1
ATOM 1119 N N . THR A 1 145 ? 15.295 4.818 0.342 1.00 84.62 145 THR A N 1
ATOM 1120 C CA . THR A 1 145 ? 16.023 5.282 -0.856 1.00 84.62 145 THR A CA 1
ATOM 1121 C C . THR A 1 145 ? 15.913 6.784 -1.125 1.00 84.62 145 THR A C 1
ATOM 1123 O O . THR A 1 145 ? 16.570 7.291 -2.029 1.00 84.62 145 THR A O 1
ATOM 1126 N N . GLY A 1 146 ? 15.147 7.528 -0.323 1.00 69.50 146 GLY A N 1
ATOM 1127 C CA . GLY A 1 146 ? 14.880 8.959 -0.532 1.00 69.50 146 GLY A CA 1
ATOM 1128 C C . GLY A 1 146 ? 13.397 9.209 -0.794 1.00 69.50 146 GLY A C 1
ATOM 1129 O O . GLY A 1 146 ? 12.633 8.258 -0.709 1.00 69.50 146 GLY A O 1
ATOM 1130 N N . PRO A 1 147 ? 12.954 10.458 -1.044 1.00 66.12 147 PRO A N 1
ATOM 1131 C CA . PRO A 1 147 ? 11.537 10.792 -0.949 1.00 66.12 147 PRO A CA 1
ATOM 1132 C C . PRO A 1 147 ? 10.712 9.941 -1.912 1.00 66.12 147 PRO A C 1
ATOM 1134 O O . PRO A 1 147 ? 10.861 10.055 -3.128 1.00 66.12 147 PRO A O 1
ATOM 1137 N N . VAL A 1 148 ? 9.839 9.107 -1.356 1.00 81.06 148 VAL A N 1
ATOM 1138 C CA . VAL A 1 148 ? 8.877 8.314 -2.118 1.00 81.06 148 VAL A CA 1
ATOM 1139 C C . VAL A 1 148 ? 7.505 8.868 -1.787 1.00 81.06 148 VAL A C 1
ATOM 1141 O O . VAL A 1 148 ? 7.151 9.067 -0.626 1.00 81.06 148 VAL A O 1
ATOM 1144 N N . SER A 1 149 ? 6.722 9.174 -2.810 1.00 88.94 149 SER A N 1
ATOM 1145 C CA . SER A 1 149 ? 5.397 9.742 -2.597 1.00 88.94 149 SER A CA 1
ATOM 1146 C C . SER A 1 149 ? 4.409 8.663 -2.130 1.00 88.94 149 SER A C 1
ATOM 1148 O O . SER A 1 149 ? 4.391 7.569 -2.700 1.00 88.94 149 SER A O 1
ATOM 1150 N N . PRO A 1 150 ? 3.500 8.959 -1.180 1.00 92.06 150 PRO A N 1
ATOM 1151 C CA . PRO A 1 150 ? 2.333 8.111 -0.918 1.00 92.06 150 PRO A CA 1
ATOM 1152 C C . PRO A 1 150 ? 1.491 7.859 -2.176 1.00 92.06 150 PRO A C 1
ATOM 1154 O O . PRO A 1 150 ? 0.860 6.812 -2.299 1.00 92.06 150 PRO A O 1
ATOM 1157 N N . LEU A 1 151 ? 1.512 8.803 -3.127 1.00 94.38 151 LEU A N 1
ATOM 1158 C CA . LEU A 1 151 ? 0.853 8.660 -4.425 1.00 94.38 151 LEU A CA 1
ATOM 1159 C C . LEU A 1 151 ? 1.465 7.512 -5.241 1.00 94.38 151 LEU A C 1
ATOM 1161 O O . LEU A 1 151 ? 0.726 6.729 -5.820 1.00 94.38 151 LEU A O 1
ATOM 1165 N N . ALA A 1 152 ? 2.789 7.339 -5.173 1.00 92.94 152 ALA A N 1
ATOM 1166 C CA . ALA A 1 152 ? 3.536 6.292 -5.875 1.00 92.94 152 ALA A CA 1
ATOM 1167 C C . ALA A 1 152 ? 3.454 4.904 -5.208 1.00 92.94 152 ALA A C 1
ATOM 1169 O O . ALA A 1 152 ? 4.117 3.971 -5.647 1.00 92.94 152 ALA A O 1
ATOM 1170 N N . GLY A 1 153 ? 2.668 4.749 -4.137 1.00 92.94 153 GLY A N 1
ATOM 1171 C CA . GLY A 1 153 ? 2.415 3.439 -3.537 1.00 92.94 153 GLY A CA 1
ATOM 1172 C C . GLY A 1 153 ? 3.237 3.097 -2.298 1.00 92.94 153 GLY A C 1
ATOM 1173 O O . GLY A 1 153 ? 3.185 1.952 -1.857 1.00 92.94 153 GLY A O 1
ATOM 1174 N N . LEU A 1 154 ? 3.928 4.053 -1.668 1.00 93.75 154 LEU A N 1
ATOM 1175 C CA . LEU A 1 154 ? 4.538 3.861 -0.340 1.00 93.75 154 LEU A CA 1
ATOM 1176 C C . LEU A 1 154 ? 3.498 3.311 0.672 1.00 93.75 154 LEU A C 1
ATOM 1178 O O . LEU A 1 154 ? 2.369 3.807 0.687 1.00 93.75 154 LEU A O 1
ATOM 1182 N N . PRO A 1 155 ? 3.818 2.344 1.562 1.00 94.50 155 PRO A N 1
ATOM 1183 C CA . PRO A 1 155 ? 5.099 1.662 1.803 1.00 94.50 155 PRO A CA 1
ATOM 1184 C C . PRO A 1 155 ? 5.337 0.396 0.957 1.00 94.50 155 PRO A C 1
ATOM 1186 O O . PRO A 1 155 ? 6.120 -0.462 1.364 1.00 94.50 155 PRO A O 1
ATOM 1189 N N . GLY A 1 156 ? 4.638 0.250 -0.165 1.00 93.94 156 GLY A N 1
ATOM 1190 C CA . GLY A 1 156 ? 4.478 -1.008 -0.892 1.00 93.94 156 GLY A CA 1
ATOM 1191 C C . GLY A 1 156 ? 3.166 -1.697 -0.516 1.00 93.94 156 GLY A C 1
ATOM 1192 O O . GLY A 1 156 ? 2.739 -1.668 0.646 1.00 93.94 156 GLY A O 1
ATOM 1193 N N . ALA A 1 157 ? 2.496 -2.299 -1.498 1.00 95.94 157 ALA A N 1
ATOM 1194 C CA . ALA A 1 157 ? 1.172 -2.874 -1.297 1.00 95.94 157 ALA A CA 1
ATOM 1195 C C . ALA A 1 157 ? 1.245 -4.064 -0.339 1.00 95.94 157 ALA A C 1
ATOM 1197 O O . ALA A 1 157 ? 0.475 -4.154 0.623 1.00 95.94 157 ALA A O 1
ATOM 1198 N N . VAL A 1 158 ? 2.217 -4.954 -0.543 1.00 96.81 158 VAL A N 1
ATOM 1199 C CA . VAL A 1 158 ? 2.231 -6.258 0.116 1.00 96.81 158 VAL A CA 1
ATOM 1200 C C . VAL A 1 158 ? 2.467 -6.160 1.631 1.00 96.81 158 VAL A C 1
ATOM 1202 O O . VAL A 1 158 ? 1.875 -6.922 2.399 1.00 96.81 158 VAL A O 1
ATOM 1205 N N . VAL A 1 159 ? 3.236 -5.180 2.128 1.00 97.81 159 VAL A N 1
ATOM 1206 C CA . VAL A 1 159 ? 3.411 -5.005 3.586 1.00 97.81 159 VAL A CA 1
ATOM 1207 C C . VAL A 1 159 ? 2.095 -4.624 4.271 1.00 97.81 159 VAL A C 1
ATOM 1209 O O . VAL A 1 159 ? 1.838 -5.035 5.408 1.00 97.81 159 VAL A O 1
ATOM 1212 N N . LEU A 1 160 ? 1.194 -3.932 3.567 1.00 98.31 160 LEU A N 1
ATOM 1213 C CA . LEU A 1 160 ? -0.145 -3.641 4.072 1.00 98.31 160 LEU A CA 1
ATOM 1214 C C . LEU A 1 160 ? -0.987 -4.921 4.199 1.00 98.31 160 LEU A C 1
ATOM 1216 O O . LEU A 1 160 ? -1.789 -5.014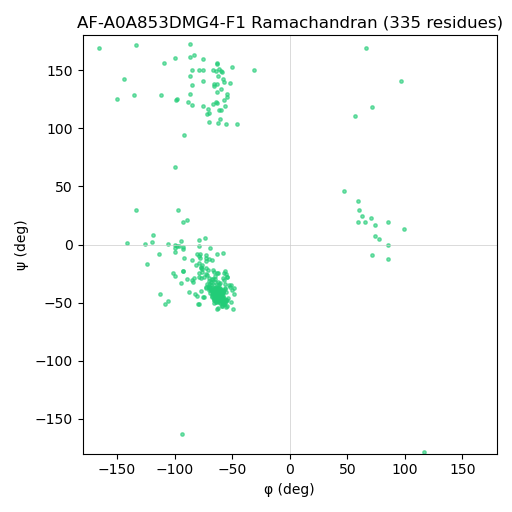 5.129 1.00 98.31 160 LEU A O 1
ATOM 1220 N N . TYR A 1 161 ? -0.759 -5.950 3.370 1.00 98.62 161 TYR A N 1
ATOM 1221 C CA . TYR A 1 161 ? -1.417 -7.259 3.511 1.00 98.62 161 TYR A CA 1
ATOM 1222 C C . TYR A 1 161 ? -0.983 -7.920 4.821 1.00 98.62 161 TYR A C 1
ATOM 1224 O O . TYR A 1 161 ? -1.826 -8.462 5.540 1.00 98.62 161 TYR A O 1
ATOM 1232 N N . ALA A 1 162 ? 0.307 -7.836 5.175 1.00 98.19 162 ALA A N 1
ATOM 1233 C CA . ALA A 1 162 ? 0.813 -8.342 6.451 1.00 98.19 162 ALA A CA 1
ATOM 1234 C C . ALA A 1 162 ? 0.160 -7.621 7.641 1.00 98.19 162 ALA A C 1
ATOM 1236 O O . ALA A 1 162 ? -0.286 -8.272 8.592 1.00 98.19 162 ALA A O 1
ATOM 1237 N N . VAL A 1 163 ? 0.042 -6.290 7.574 1.00 97.75 163 VAL A N 1
ATOM 1238 C CA . VAL A 1 163 ? -0.633 -5.493 8.610 1.00 97.75 163 VAL A CA 1
ATOM 1239 C C . VAL A 1 163 ? -2.109 -5.883 8.719 1.00 97.75 163 VAL A C 1
ATOM 1241 O O . VAL A 1 163 ? -2.583 -6.171 9.819 1.00 97.75 163 VAL A O 1
ATOM 1244 N N . ILE A 1 164 ? -2.835 -5.955 7.600 1.00 98.12 164 ILE A N 1
ATOM 1245 C CA . ILE A 1 164 ? -4.247 -6.360 7.573 1.00 98.12 164 ILE A CA 1
ATOM 1246 C C . ILE A 1 164 ? -4.407 -7.770 8.153 1.00 98.12 164 ILE A C 1
ATOM 1248 O O . ILE A 1 164 ? -5.252 -7.978 9.024 1.00 98.12 164 ILE A O 1
ATOM 1252 N N . ALA A 1 165 ? -3.574 -8.730 7.744 1.00 97.69 165 ALA A N 1
ATOM 1253 C CA . ALA A 1 165 ? -3.604 -10.095 8.260 1.00 97.69 165 ALA A CA 1
ATOM 1254 C C . ALA A 1 165 ? -3.391 -10.139 9.785 1.00 97.69 165 ALA A C 1
ATOM 1256 O O . ALA A 1 165 ? -4.109 -10.845 10.501 1.00 97.69 165 ALA A O 1
ATOM 1257 N N . ALA A 1 166 ? -2.457 -9.337 10.298 1.00 96.44 166 ALA A N 1
ATOM 1258 C CA . ALA A 1 166 ? -2.184 -9.232 11.725 1.00 96.44 166 ALA A CA 1
ATOM 1259 C C . ALA A 1 166 ? -3.363 -8.604 12.503 1.00 96.44 166 ALA A C 1
ATOM 1261 O O . ALA A 1 166 ? -3.731 -9.093 13.575 1.00 96.44 166 ALA A O 1
ATOM 1262 N N . LEU A 1 167 ? -4.020 -7.580 11.945 1.00 94.81 167 LEU A N 1
ATOM 1263 C CA . LEU A 1 167 ? -5.231 -6.975 12.521 1.00 94.81 167 LEU A CA 1
ATOM 1264 C C . LEU A 1 167 ? -6.445 -7.920 12.464 1.00 94.81 167 LEU A C 1
ATOM 1266 O O . LEU A 1 167 ? -7.292 -7.911 13.361 1.00 94.81 167 LEU A O 1
ATOM 1270 N N . LEU A 1 168 ? -6.528 -8.769 11.438 1.00 95.31 168 LEU A N 1
ATOM 1271 C CA . LEU A 1 168 ? -7.588 -9.766 11.288 1.00 95.31 168 LEU A CA 1
ATOM 1272 C C . LEU A 1 168 ? -7.390 -11.003 12.164 1.00 95.31 168 LEU A C 1
ATOM 1274 O O . LEU A 1 168 ? -8.327 -11.806 12.286 1.00 95.31 168 LEU A O 1
ATOM 1278 N N . TRP A 1 169 ? -6.239 -11.134 12.830 1.00 93.62 169 TRP A N 1
ATOM 1279 C CA . TRP A 1 169 ? -5.932 -12.287 13.666 1.00 93.62 169 TRP A CA 1
ATOM 1280 C C . TRP A 1 169 ? -7.016 -12.524 14.731 1.00 93.62 169 TRP A C 1
ATOM 1282 O O . TRP A 1 169 ? -7.361 -11.589 15.469 1.00 93.62 169 TRP A O 1
ATOM 1292 N N . PRO A 1 170 ? -7.590 -13.743 14.822 1.00 85.81 170 PRO A N 1
ATOM 1293 C CA . PRO A 1 170 ? -8.687 -14.028 15.741 1.00 85.81 170 PRO A CA 1
ATOM 1294 C C . PRO A 1 170 ? -8.323 -13.720 17.205 1.00 85.81 170 PRO A C 1
ATOM 1296 O O . PRO A 1 170 ? -7.212 -14.051 17.626 1.00 85.81 170 PRO A O 1
ATOM 1299 N N . PRO A 1 171 ? -9.239 -13.145 18.007 1.00 78.94 171 PRO A N 1
ATOM 1300 C CA . PRO A 1 171 ? -8.993 -12.923 19.429 1.00 78.94 171 PRO A CA 1
ATOM 1301 C C . PRO A 1 171 ? -8.797 -14.256 20.166 1.00 78.94 171 PRO A C 1
ATOM 1303 O O . PRO A 1 171 ? -9.529 -15.214 19.922 1.00 78.94 171 PRO A O 1
ATOM 1306 N N . THR A 1 172 ? -7.829 -14.319 21.085 1.00 65.62 172 THR A N 1
ATOM 1307 C CA . THR A 1 172 ? -7.533 -15.534 21.872 1.00 65.62 172 THR A CA 1
ATOM 1308 C C . THR A 1 172 ? -8.580 -15.800 22.958 1.00 65.62 172 THR A C 1
ATOM 1310 O O . THR A 1 172 ? -8.828 -16.951 23.293 1.00 65.62 172 THR A O 1
ATOM 1313 N N . HIS A 1 173 ? -9.235 -14.752 23.467 1.00 57.09 173 HIS A N 1
ATOM 1314 C CA . HIS A 1 173 ? -10.359 -14.842 24.399 1.00 57.09 173 HIS A CA 1
ATOM 1315 C C . HIS A 1 173 ? -11.372 -13.726 24.106 1.00 57.09 173 HIS A C 1
ATOM 1317 O O . HIS A 1 173 ? -10.946 -12.601 23.817 1.00 57.09 173 HIS A O 1
ATOM 1323 N N . PRO A 1 174 ? -12.692 -13.980 24.209 1.00 53.59 174 PRO A N 1
ATOM 1324 C CA . PRO A 1 174 ? -13.665 -12.904 24.320 1.00 53.59 174 PRO A CA 1
ATOM 1325 C C . PRO A 1 174 ? -13.348 -12.164 25.620 1.00 53.59 174 PRO A C 1
ATOM 1327 O O . PRO A 1 174 ? -13.521 -12.691 26.716 1.00 53.59 174 PRO A O 1
ATOM 1330 N N . ALA A 1 175 ? -12.740 -10.986 25.506 1.00 50.56 175 ALA A N 1
ATOM 1331 C CA . ALA A 1 175 ? -12.319 -10.232 26.670 1.00 50.56 175 ALA A CA 1
ATOM 1332 C C . ALA A 1 175 ? -13.554 -9.886 27.516 1.00 50.56 175 ALA A C 1
ATOM 1334 O O . ALA A 1 175 ? -14.396 -9.098 27.101 1.00 50.56 175 ALA A O 1
ATOM 1335 N N . VAL A 1 176 ? -13.590 -10.426 28.736 1.00 45.53 176 VAL A N 1
ATOM 1336 C CA . VAL A 1 176 ? -14.522 -10.099 29.837 1.00 45.53 176 VAL A CA 1
ATOM 1337 C C . VAL A 1 176 ? -14.459 -8.607 30.230 1.00 45.53 176 VAL A C 1
ATOM 1339 O O . VAL A 1 176 ? -15.271 -8.108 31.001 1.00 45.53 176 VAL A O 1
ATOM 1342 N N . HIS A 1 177 ? -13.513 -7.854 29.667 1.00 46.41 177 HIS A N 1
ATOM 1343 C CA . HIS A 1 177 ? -13.396 -6.415 29.843 1.00 46.41 177 HIS A CA 1
ATOM 1344 C C . HIS A 1 177 ? -14.164 -5.716 28.728 1.00 46.41 177 HIS A C 1
ATOM 1346 O O . HIS A 1 177 ? -13.616 -5.511 27.647 1.00 46.41 177 HIS A O 1
ATOM 1352 N N . SER A 1 178 ? -15.421 -5.368 29.008 1.00 49.16 178 SER A N 1
ATOM 1353 C CA . SER A 1 178 ? -16.313 -4.605 28.133 1.00 49.16 178 SER A CA 1
ATOM 1354 C C . SER A 1 178 ? -15.588 -3.393 27.534 1.00 49.16 178 SER A C 1
ATOM 1356 O O . SER A 1 178 ? -15.386 -2.395 28.236 1.00 49.16 178 SER A O 1
ATOM 1358 N N . PRO A 1 179 ? -15.181 -3.435 26.253 1.00 52.97 179 PRO A N 1
ATOM 1359 C CA . PRO A 1 179 ? -14.625 -2.263 25.604 1.00 52.97 179 PRO A CA 1
ATOM 1360 C C . PRO A 1 179 ? -15.725 -1.202 25.567 1.00 52.97 179 PRO A C 1
ATOM 1362 O O . PRO A 1 179 ? -16.853 -1.503 25.168 1.00 52.97 179 PRO A O 1
ATOM 1365 N N . ARG A 1 180 ? -15.434 0.035 25.985 1.00 55.91 180 ARG A N 1
ATOM 1366 C CA . ARG A 1 180 ? -16.388 1.128 25.764 1.00 55.91 180 ARG A CA 1
ATOM 1367 C C . ARG A 1 180 ? -16.543 1.308 24.247 1.00 55.91 180 ARG A C 1
ATOM 1369 O O . ARG A 1 180 ? -15.531 1.527 23.584 1.00 55.91 180 ARG A O 1
ATOM 1376 N N . PRO A 1 181 ? -17.758 1.182 23.687 1.00 61.62 181 PRO A N 1
ATOM 1377 C CA . PRO A 1 181 ? -17.979 1.374 22.260 1.00 61.62 181 PRO A CA 1
ATOM 1378 C C . PRO A 1 181 ? -17.604 2.804 21.832 1.00 61.62 181 PRO A C 1
ATOM 1380 O O . PRO A 1 181 ? -17.750 3.732 22.634 1.00 61.62 181 PRO A O 1
ATOM 1383 N N . PRO A 1 182 ? -17.169 2.996 20.571 1.00 65.00 182 PRO A N 1
ATOM 1384 C CA . PRO A 1 182 ? -17.181 2.030 19.466 1.00 65.00 182 PRO A CA 1
ATOM 1385 C C . PRO A 1 182 ? -15.971 1.093 19.452 1.00 65.00 182 PRO A C 1
ATOM 1387 O O . PRO A 1 182 ? -14.865 1.475 19.821 1.00 65.00 182 PRO A O 1
ATOM 1390 N N . ILE A 1 183 ? -16.183 -0.120 18.943 1.00 83.19 183 ILE A N 1
ATOM 1391 C CA . ILE A 1 183 ? -15.124 -1.105 18.688 1.00 83.19 183 ILE A CA 1
ATOM 1392 C C . ILE A 1 183 ? -14.903 -1.273 17.185 1.00 83.19 183 ILE A C 1
ATOM 1394 O O . ILE A 1 183 ? -15.809 -1.038 16.386 1.00 83.19 183 ILE A O 1
ATOM 1398 N N . SER A 1 184 ? -13.713 -1.715 16.795 1.00 88.00 184 SER A N 1
ATOM 1399 C CA . SER A 1 184 ? -13.372 -2.056 15.413 1.00 88.00 184 SER A CA 1
ATOM 1400 C C . SER A 1 184 ? -12.649 -3.403 15.360 1.00 88.00 184 SER A C 1
ATOM 1402 O O . SER A 1 184 ? -12.300 -4.001 16.386 1.00 88.00 184 SER A O 1
ATOM 1404 N N . VAL A 1 185 ? -12.431 -3.926 14.154 1.00 89.50 185 VAL A N 1
ATOM 1405 C CA . VAL A 1 185 ? -11.679 -5.177 13.976 1.00 89.50 185 VAL A CA 1
ATOM 1406 C C . VAL A 1 185 ? -10.233 -4.996 14.437 1.00 89.50 185 VAL A C 1
ATOM 1408 O O . VAL A 1 185 ? -9.721 -5.838 15.174 1.00 89.50 185 VAL A O 1
ATOM 1411 N N . ALA A 1 186 ? -9.632 -3.847 14.125 1.00 87.62 186 ALA A N 1
ATOM 1412 C CA . ALA A 1 186 ? -8.289 -3.488 14.558 1.00 87.62 186 ALA A CA 1
ATOM 1413 C C . ALA A 1 186 ? -8.156 -3.438 16.094 1.00 87.62 186 ALA A C 1
ATOM 1415 O O . ALA A 1 186 ? -7.242 -4.046 16.658 1.00 87.62 186 ALA A O 1
ATOM 1416 N N . THR A 1 187 ? -9.100 -2.790 16.790 1.00 84.88 187 THR A N 1
ATOM 1417 C CA . THR A 1 187 ? -9.060 -2.642 18.261 1.00 84.88 187 THR A CA 1
ATOM 1418 C C . THR A 1 187 ? -9.502 -3.893 19.027 1.00 84.88 187 THR A C 1
ATOM 1420 O O . THR A 1 187 ? -9.260 -3.991 20.229 1.00 84.88 187 THR A O 1
ATOM 1423 N N . SER A 1 188 ? -10.096 -4.874 18.340 1.00 82.62 188 SER A N 1
ATOM 1424 C CA . SER A 1 188 ? -10.441 -6.194 18.895 1.00 82.62 188 SER A CA 1
ATOM 1425 C C . SER A 1 188 ? -9.398 -7.281 18.607 1.00 82.62 188 SER A C 1
ATOM 1427 O O . SER A 1 188 ? -9.567 -8.424 19.030 1.00 82.62 188 SER A O 1
ATOM 1429 N N . SER A 1 189 ? -8.327 -6.955 17.880 1.00 82.19 189 SER A N 1
ATOM 1430 C CA . SER A 1 189 ? -7.217 -7.874 17.615 1.00 82.19 189 SER A CA 1
ATOM 1431 C C . SER A 1 189 ? -6.309 -8.048 18.847 1.00 82.19 189 SER A C 1
ATOM 1433 O O . SER A 1 189 ? -6.266 -7.169 19.717 1.00 82.19 189 SER A O 1
ATOM 1435 N N . PRO A 1 190 ? -5.510 -9.131 18.928 1.00 80.62 190 PRO A N 1
ATOM 1436 C CA . PRO A 1 190 ? -4.450 -9.247 19.937 1.00 80.62 190 PRO A CA 1
ATOM 1437 C C . PRO A 1 190 ? -3.446 -8.084 19.897 1.00 80.62 190 PRO A C 1
ATOM 1439 O O . PRO A 1 190 ? -2.818 -7.772 20.904 1.00 80.62 190 PRO A O 1
ATOM 1442 N N . LEU A 1 191 ? -3.337 -7.408 18.750 1.00 80.75 191 LEU A N 1
ATOM 1443 C CA . LEU A 1 191 ? -2.448 -6.276 18.510 1.00 80.75 191 LEU A CA 1
ATOM 1444 C C . LEU A 1 191 ? -3.113 -4.920 18.771 1.00 80.75 191 LEU A C 1
ATOM 1446 O O . LEU A 1 191 ? -2.603 -3.901 18.315 1.00 80.75 191 LEU A O 1
ATOM 1450 N N . ARG A 1 192 ? -4.221 -4.865 19.527 1.00 81.44 192 ARG A N 1
ATOM 1451 C CA . ARG A 1 192 ? -4.981 -3.621 19.765 1.00 81.44 192 ARG A CA 1
ATOM 1452 C C . ARG A 1 192 ? -4.118 -2.425 20.185 1.00 81.44 192 ARG A C 1
ATOM 1454 O O . ARG A 1 192 ? -4.396 -1.306 19.776 1.00 81.44 192 ARG A O 1
ATOM 1461 N N . ALA A 1 193 ? -3.085 -2.662 21.000 1.00 76.88 193 ALA A N 1
ATOM 1462 C CA . ALA A 1 193 ? -2.207 -1.610 21.510 1.00 76.88 193 ALA A CA 1
ATOM 1463 C C . ALA A 1 193 ? -1.292 -1.050 20.411 1.00 76.88 193 ALA A C 1
ATOM 1465 O O . ALA A 1 193 ? -1.018 0.145 20.389 1.00 76.88 193 ALA A O 1
ATOM 1466 N N . ALA A 1 194 ? -0.867 -1.905 19.479 1.00 88.81 194 ALA A N 1
ATOM 1467 C CA . ALA A 1 194 ? -0.054 -1.517 18.336 1.00 88.81 194 ALA A CA 1
ATOM 1468 C C . ALA A 1 194 ? -0.902 -0.959 17.183 1.00 88.81 194 ALA A C 1
ATOM 1470 O O . ALA A 1 194 ? -0.417 -0.108 16.450 1.00 88.81 194 ALA A O 1
ATOM 1471 N N . ALA A 1 195 ? -2.164 -1.381 17.035 1.00 91.06 195 ALA A N 1
ATOM 1472 C CA . ALA A 1 195 ? -3.025 -1.007 15.912 1.00 91.06 195 ALA A CA 1
ATOM 1473 C C . ALA A 1 195 ? -3.160 0.515 15.739 1.00 91.06 195 ALA A C 1
ATOM 1475 O O . ALA A 1 195 ? -2.954 1.031 14.643 1.00 91.06 195 ALA A O 1
ATOM 1476 N N . THR A 1 196 ? -3.439 1.246 16.823 1.00 91.12 196 THR A N 1
ATOM 1477 C CA . THR A 1 196 ? -3.497 2.716 16.783 1.00 91.12 196 THR A CA 1
ATOM 1478 C C . THR A 1 196 ? -2.132 3.327 16.467 1.00 91.12 196 THR A C 1
ATOM 1480 O O . THR A 1 196 ? -2.058 4.287 15.710 1.00 91.12 196 THR A O 1
ATOM 1483 N N . GLY A 1 197 ? -1.046 2.758 16.999 1.00 93.69 197 GLY A N 1
ATOM 1484 C CA . GLY A 1 197 ? 0.315 3.207 16.697 1.00 93.69 197 GLY A CA 1
ATOM 1485 C C . GLY A 1 197 ? 0.675 3.039 15.220 1.00 93.69 197 GLY A C 1
ATOM 1486 O O . GLY A 1 197 ? 1.191 3.971 14.620 1.00 93.69 197 GLY A O 1
ATOM 1487 N N . VAL A 1 198 ? 0.335 1.895 14.619 1.00 94.56 198 VAL A N 1
ATOM 1488 C CA . VAL A 1 198 ? 0.543 1.618 13.187 1.00 94.56 198 VAL A CA 1
ATOM 1489 C C . VAL A 1 198 ? -0.279 2.572 12.323 1.00 94.56 198 VAL A C 1
ATOM 1491 O O . VAL A 1 198 ? 0.255 3.125 11.369 1.00 94.56 198 VAL A O 1
ATOM 1494 N N . TRP A 1 199 ? -1.545 2.818 12.679 1.00 96.25 199 TRP A N 1
ATOM 1495 C CA . TRP A 1 199 ? -2.384 3.805 11.992 1.00 96.25 199 TRP A CA 1
ATOM 1496 C C . TRP A 1 199 ? -1.749 5.197 12.003 1.00 96.25 199 TRP A C 1
ATOM 1498 O O . TRP A 1 199 ? -1.602 5.823 10.956 1.00 96.25 199 TRP A O 1
ATOM 1508 N N . LEU A 1 200 ? -1.345 5.671 13.184 1.00 96.81 200 LEU A N 1
ATOM 1509 C CA . LEU A 1 200 ? -0.714 6.979 13.335 1.00 96.81 200 LEU A CA 1
ATOM 1510 C C . LEU A 1 200 ? 0.608 7.053 12.573 1.00 96.81 200 LEU A C 1
ATOM 1512 O O . LEU A 1 200 ? 0.829 8.022 11.859 1.00 96.81 200 LEU A O 1
ATOM 1516 N N . LEU A 1 201 ? 1.461 6.034 12.696 1.00 96.12 201 LEU A N 1
ATOM 1517 C CA . LEU A 1 201 ? 2.757 5.987 12.026 1.00 96.12 201 LEU A CA 1
ATOM 1518 C C . LEU A 1 201 ? 2.602 6.047 10.506 1.00 96.12 201 LEU A C 1
ATOM 1520 O O . LEU A 1 201 ? 3.300 6.821 9.862 1.00 96.12 201 LEU A O 1
ATOM 1524 N N . LEU A 1 202 ? 1.670 5.272 9.951 1.00 96.88 202 LEU A N 1
ATOM 1525 C CA . LEU A 1 202 ? 1.423 5.215 8.514 1.00 96.88 202 LEU A CA 1
ATOM 1526 C C . LEU A 1 202 ? 0.952 6.569 7.974 1.00 96.88 202 LEU A C 1
ATOM 1528 O O . LEU A 1 202 ? 1.580 7.142 7.088 1.00 96.88 202 LEU A O 1
ATOM 1532 N N . TRP A 1 203 ? -0.128 7.112 8.540 1.00 98.19 203 TRP A N 1
ATOM 1533 C CA . TRP A 1 203 ? -0.730 8.343 8.030 1.00 98.19 203 TRP A CA 1
ATOM 1534 C C . TRP A 1 203 ? 0.110 9.588 8.335 1.00 98.19 203 TRP A C 1
ATOM 1536 O O . TRP A 1 203 ? 0.214 10.469 7.487 1.00 98.19 203 TRP A O 1
ATOM 1546 N N . LEU A 1 204 ? 0.760 9.673 9.502 1.00 97.88 204 LEU A N 1
ATOM 1547 C CA . LEU A 1 204 ? 1.700 10.768 9.772 1.00 97.88 204 LEU A CA 1
ATOM 1548 C C . LEU A 1 204 ? 2.973 10.634 8.932 1.00 97.88 204 LEU A C 1
ATOM 1550 O O . LEU A 1 204 ? 3.492 11.651 8.483 1.00 97.88 204 LEU A O 1
ATOM 1554 N N . GLY A 1 205 ? 3.437 9.409 8.668 1.00 95.81 205 GLY A N 1
ATOM 1555 C CA . GLY A 1 205 ? 4.527 9.143 7.731 1.00 95.81 205 GLY A CA 1
ATOM 1556 C C . GLY A 1 205 ? 4.205 9.673 6.337 1.00 95.81 205 GLY A C 1
ATOM 1557 O O . GLY A 1 205 ? 4.983 10.443 5.787 1.00 95.81 205 GLY A O 1
ATOM 1558 N N . PHE A 1 206 ? 3.008 9.387 5.816 1.00 97.19 206 PHE A N 1
ATOM 1559 C CA . PHE A 1 206 ? 2.552 9.944 4.538 1.00 97.19 206 PHE A CA 1
ATOM 1560 C C . PHE A 1 206 ? 2.485 11.470 4.535 1.00 97.19 206 PHE A C 1
ATOM 1562 O O . PHE A 1 206 ? 2.842 12.090 3.537 1.00 97.19 206 PHE A O 1
ATOM 1569 N N . ALA A 1 207 ? 2.070 12.089 5.643 1.00 97.19 207 ALA A N 1
ATOM 1570 C CA . ALA A 1 207 ? 2.074 13.544 5.753 1.00 97.19 207 ALA A CA 1
ATOM 1571 C C . ALA A 1 207 ? 3.495 14.129 5.719 1.00 97.19 207 ALA A C 1
ATOM 1573 O O . ALA A 1 207 ? 3.714 15.158 5.083 1.00 97.19 207 ALA A O 1
ATOM 1574 N N . VAL A 1 208 ? 4.457 13.479 6.383 1.00 95.69 208 VAL A N 1
ATOM 1575 C CA . VAL A 1 208 ? 5.871 13.881 6.345 1.00 95.69 208 VAL A CA 1
ATOM 1576 C C . VAL A 1 208 ? 6.427 13.734 4.932 1.00 95.69 208 VAL A C 1
ATOM 1578 O O . VAL A 1 208 ? 6.980 14.699 4.409 1.00 95.69 208 VAL A O 1
ATOM 1581 N N . GLU A 1 209 ? 6.220 12.578 4.298 1.00 94.81 209 GLU A N 1
ATOM 1582 C CA . GLU A 1 209 ? 6.679 12.299 2.934 1.00 94.81 209 GLU A CA 1
ATOM 1583 C C . GLU A 1 209 ? 6.088 13.287 1.928 1.00 94.81 209 GLU A C 1
ATOM 1585 O O . GLU A 1 209 ? 6.830 13.893 1.157 1.00 94.81 209 GLU A O 1
ATOM 1590 N N . ALA A 1 210 ? 4.781 13.554 1.987 1.00 95.25 210 ALA A N 1
ATOM 1591 C CA . ALA A 1 210 ? 4.129 14.537 1.122 1.00 95.25 210 ALA A CA 1
ATOM 1592 C C . ALA A 1 210 ? 4.729 15.952 1.262 1.00 95.25 210 ALA A C 1
ATOM 1594 O O . ALA A 1 210 ? 4.723 16.725 0.308 1.00 95.25 210 ALA A O 1
ATOM 1595 N N . LEU A 1 211 ? 5.282 16.304 2.428 1.00 94.94 211 LEU A N 1
ATOM 1596 C CA . LEU A 1 211 ? 5.911 17.606 2.671 1.00 94.94 211 LEU A CA 1
ATOM 1597 C C . LEU A 1 211 ? 7.423 17.629 2.407 1.00 94.94 211 LEU A C 1
ATOM 1599 O O . LEU A 1 211 ? 8.037 18.704 2.495 1.00 94.94 211 LEU A O 1
ATOM 1603 N N . LEU A 1 212 ? 8.045 16.497 2.065 1.00 94.31 212 LEU A N 1
ATOM 1604 C CA . LEU A 1 212 ? 9.457 16.488 1.701 1.00 94.31 212 LEU A CA 1
ATOM 1605 C C . LEU A 1 212 ? 9.698 17.333 0.441 1.00 94.31 212 LEU A C 1
ATOM 1607 O O . LEU A 1 212 ? 8.854 17.358 -0.456 1.00 94.31 212 LEU A O 1
ATOM 1611 N N . PRO A 1 213 ? 10.849 18.032 0.341 1.00 93.50 213 PRO A N 1
ATOM 1612 C CA . PRO A 1 213 ? 11.146 18.931 -0.774 1.00 93.50 213 PRO A CA 1
ATOM 1613 C C . PRO A 1 213 ? 10.927 18.327 -2.162 1.00 93.50 213 PRO A C 1
ATOM 1615 O O . PRO A 1 213 ? 10.408 19.028 -3.019 1.00 93.50 213 PRO A O 1
ATOM 1618 N N . ALA A 1 214 ? 11.271 17.053 -2.366 1.00 91.81 214 ALA A N 1
ATOM 1619 C CA . ALA A 1 214 ? 11.102 16.396 -3.659 1.00 91.81 214 ALA A CA 1
ATOM 1620 C C . ALA A 1 214 ? 9.628 16.167 -4.026 1.00 91.81 214 ALA A C 1
ATOM 1622 O O . ALA A 1 214 ? 9.270 16.363 -5.176 1.00 91.81 214 ALA A O 1
ATOM 1623 N N . ASN A 1 215 ? 8.764 15.841 -3.058 1.00 93.06 215 ASN A N 1
ATOM 1624 C CA . ASN A 1 215 ? 7.344 15.584 -3.319 1.00 93.06 215 ASN A CA 1
ATOM 1625 C C . ASN A 1 215 ? 6.529 16.875 -3.498 1.00 93.06 215 ASN A C 1
ATOM 1627 O O . ASN A 1 215 ? 5.517 16.865 -4.186 1.00 93.06 215 ASN A O 1
ATOM 1631 N N . ARG A 1 216 ? 6.987 18.002 -2.930 1.00 92.25 216 ARG A N 1
ATOM 1632 C CA . ARG A 1 216 ? 6.320 19.315 -3.049 1.00 92.25 216 ARG A CA 1
ATOM 1633 C C . ARG A 1 216 ? 6.928 20.253 -4.095 1.00 92.25 216 ARG A C 1
ATOM 1635 O O . ARG A 1 216 ? 6.477 21.401 -4.195 1.00 92.25 216 ARG A O 1
ATOM 1642 N N . ALA A 1 217 ? 7.984 19.823 -4.788 1.00 93.31 217 ALA A N 1
ATOM 1643 C CA . ALA A 1 217 ? 8.661 20.630 -5.795 1.00 93.31 217 ALA A CA 1
ATOM 1644 C C . ALA A 1 217 ? 7.717 20.936 -6.974 1.00 93.31 217 ALA A C 1
ATOM 1646 O O . ALA A 1 217 ? 6.842 20.123 -7.281 1.00 93.31 217 ALA A O 1
ATOM 1647 N N . PRO A 1 218 ? 7.867 22.093 -7.647 1.00 93.44 218 PRO A N 1
ATOM 1648 C CA . PRO A 1 218 ? 7.129 22.364 -8.878 1.00 93.44 218 PRO A CA 1
ATOM 1649 C C . PRO A 1 218 ? 7.362 21.247 -9.903 1.00 93.44 218 PRO A C 1
ATOM 1651 O O . PRO A 1 218 ? 8.514 20.897 -10.152 1.00 93.44 218 PRO A O 1
ATOM 1654 N N . GLY A 1 219 ? 6.286 20.703 -10.475 1.00 93.06 219 GLY A N 1
ATOM 1655 C CA . GLY A 1 219 ? 6.335 19.592 -11.429 1.00 93.06 219 GLY A CA 1
ATOM 1656 C C . GLY A 1 219 ? 6.363 18.187 -10.816 1.00 93.06 219 GLY A C 1
ATOM 1657 O O . GLY A 1 219 ? 6.108 17.236 -11.536 1.00 93.06 219 GLY A O 1
ATOM 1658 N N . ALA A 1 220 ? 6.597 18.016 -9.509 1.00 93.19 220 ALA A N 1
ATOM 1659 C CA . ALA A 1 220 ? 6.759 16.679 -8.923 1.00 93.19 220 ALA A CA 1
ATOM 1660 C C . ALA A 1 220 ? 5.509 15.788 -9.045 1.00 93.19 220 ALA A C 1
ATOM 1662 O O . ALA A 1 220 ? 5.618 14.595 -9.323 1.00 93.19 220 ALA A O 1
ATOM 1663 N N . VAL A 1 221 ? 4.317 16.359 -8.836 1.00 94.56 221 VAL A N 1
ATOM 1664 C CA . VAL A 1 221 ? 3.055 15.618 -8.970 1.00 94.56 221 VAL A CA 1
ATOM 1665 C C . VAL A 1 221 ? 2.712 15.453 -10.447 1.00 94.56 221 VAL A C 1
ATOM 1667 O O . VAL A 1 221 ? 2.272 14.380 -10.847 1.00 94.56 221 VAL A O 1
ATOM 1670 N N . HIS A 1 222 ? 2.943 16.487 -11.259 1.00 95.25 222 HIS A N 1
ATOM 1671 C CA . HIS A 1 222 ? 2.788 16.409 -12.709 1.00 95.25 222 HIS A CA 1
ATOM 1672 C C . HIS A 1 222 ? 3.609 15.267 -13.323 1.00 95.25 222 HIS A C 1
ATOM 1674 O O . HIS A 1 222 ? 3.037 14.440 -14.025 1.00 95.25 222 HIS A O 1
ATOM 1680 N N . ASP A 1 223 ? 4.910 15.208 -13.036 1.00 93.81 223 ASP A N 1
ATOM 1681 C CA . ASP A 1 223 ? 5.842 14.229 -13.599 1.00 93.81 223 ASP A CA 1
ATOM 1682 C C . ASP A 1 223 ? 5.492 12.806 -13.147 1.00 93.81 223 ASP A C 1
ATOM 1684 O O . ASP A 1 223 ? 5.508 11.885 -13.962 1.00 93.81 223 ASP A O 1
ATOM 1688 N N . LEU A 1 224 ? 5.105 12.637 -11.872 1.00 93.50 224 LEU A N 1
ATOM 1689 C CA . LEU A 1 224 ? 4.615 11.359 -11.351 1.00 93.50 224 LEU A CA 1
ATOM 1690 C C . LEU A 1 224 ? 3.404 10.878 -12.150 1.00 93.50 224 LEU A C 1
ATOM 1692 O O . LEU A 1 224 ? 3.403 9.741 -12.598 1.00 93.50 224 LEU A O 1
ATOM 1696 N N . LEU A 1 225 ? 2.397 11.736 -12.340 1.00 94.94 225 LEU A N 1
ATOM 1697 C CA . LEU A 1 225 ? 1.159 11.377 -13.036 1.00 94.94 225 LEU A CA 1
ATOM 1698 C C . LEU A 1 225 ? 1.374 11.177 -14.542 1.00 94.94 225 LEU A C 1
ATOM 1700 O O . LEU A 1 225 ? 0.808 10.266 -15.131 1.00 94.94 225 LEU A O 1
ATOM 1704 N N . ALA A 1 226 ? 2.204 12.007 -15.175 1.00 93.38 226 ALA A N 1
ATOM 1705 C CA . ALA A 1 226 ? 2.510 11.887 -16.599 1.00 93.38 226 ALA A CA 1
ATOM 1706 C C . ALA A 1 226 ? 3.257 10.582 -16.921 1.00 93.38 226 ALA A C 1
ATOM 1708 O O . ALA A 1 226 ? 3.057 10.015 -17.996 1.00 93.38 226 ALA A O 1
ATOM 1709 N N . GLY A 1 227 ? 4.086 10.099 -15.989 1.00 90.94 227 GLY A N 1
ATOM 1710 C CA . GLY A 1 227 ? 4.836 8.852 -16.127 1.00 90.94 227 GLY A CA 1
ATOM 1711 C C . GLY A 1 227 ? 4.003 7.572 -16.007 1.00 90.94 227 GLY A C 1
ATOM 1712 O O . GLY A 1 227 ? 4.541 6.505 -16.277 1.00 90.94 227 GLY A O 1
ATOM 1713 N N . LEU A 1 228 ? 2.725 7.652 -15.616 1.00 90.62 228 LEU A N 1
ATOM 1714 C CA . LEU A 1 228 ? 1.869 6.469 -15.456 1.00 90.62 228 LEU A CA 1
ATOM 1715 C C . LEU A 1 228 ? 1.333 5.927 -16.792 1.00 90.62 228 LEU A C 1
ATOM 1717 O O . LEU A 1 228 ? 1.173 4.725 -16.948 1.00 90.62 228 LEU A O 1
ATOM 1721 N N . SER A 1 229 ? 1.173 6.801 -17.792 1.00 85.69 229 SER A N 1
ATOM 1722 C CA . SER A 1 229 ? 0.489 6.487 -19.059 1.00 85.69 229 SER A CA 1
ATOM 1723 C C . SER A 1 229 ? 1.139 5.402 -19.940 1.00 85.69 229 SER A C 1
ATOM 1725 O O . SER A 1 229 ? 0.555 4.980 -20.946 1.00 85.69 229 SER A O 1
ATOM 1727 N N . ASP A 1 230 ? 2.345 4.945 -19.603 1.00 84.44 230 ASP A N 1
ATOM 1728 C CA . ASP A 1 230 ? 3.104 3.984 -20.397 1.00 84.44 230 ASP A CA 1
ATOM 1729 C C . ASP A 1 230 ? 2.469 2.582 -20.357 1.00 84.44 230 ASP A C 1
ATOM 1731 O O . ASP A 1 230 ? 2.481 1.879 -19.352 1.00 84.44 230 ASP A O 1
ATOM 1735 N N . GLY A 1 231 ? 1.956 2.132 -21.507 1.00 84.38 231 GLY A N 1
ATOM 1736 C CA . GLY A 1 231 ? 1.364 0.797 -21.665 1.00 84.38 231 GLY A CA 1
ATOM 1737 C C . GLY A 1 231 ? -0.111 0.697 -21.263 1.00 84.38 231 GLY A C 1
ATOM 1738 O O . GLY A 1 231 ? -0.704 -0.375 -21.413 1.00 84.38 231 GLY A O 1
ATOM 1739 N N . GLU A 1 232 ? -0.714 1.798 -20.817 1.00 92.31 232 GLU A N 1
ATOM 1740 C CA . GLU A 1 232 ? -2.119 1.853 -20.422 1.00 92.31 232 GLU A CA 1
ATOM 1741 C C . GLU A 1 232 ? -3.079 1.939 -21.627 1.00 92.31 232 GLU A C 1
ATOM 1743 O O . GLU A 1 232 ? -2.751 2.499 -22.682 1.00 92.31 232 GLU A O 1
ATOM 1748 N N . PRO A 1 233 ? -4.315 1.414 -21.514 1.00 93.81 233 PRO A N 1
ATOM 1749 C CA . PRO A 1 233 ? -5.366 1.678 -22.485 1.00 93.81 233 PRO A CA 1
ATOM 1750 C C . PRO A 1 233 ? -5.650 3.177 -22.597 1.00 93.81 233 PRO A C 1
ATOM 1752 O O . PRO A 1 233 ? -5.646 3.895 -21.602 1.00 93.81 233 PRO A O 1
ATOM 1755 N N . HIS A 1 234 ? -6.040 3.630 -23.793 1.00 92.81 234 HIS A N 1
ATOM 1756 C CA . HIS A 1 234 ? -6.246 5.059 -24.068 1.00 92.81 234 HIS A CA 1
ATOM 1757 C C . HIS A 1 234 ? -7.152 5.781 -23.057 1.00 92.81 234 HIS A C 1
ATOM 1759 O O . HIS A 1 234 ? -6.906 6.935 -22.742 1.00 92.81 234 HIS A O 1
ATOM 1765 N N . TRP A 1 235 ? -8.182 5.116 -22.523 1.00 92.75 235 TRP A N 1
ATOM 1766 C CA . TRP A 1 235 ? -9.094 5.746 -21.565 1.00 92.75 235 TRP A CA 1
ATOM 1767 C C . TRP A 1 235 ? -8.471 5.979 -20.176 1.00 92.75 235 TRP A C 1
ATOM 1769 O O . TRP A 1 235 ? -8.926 6.890 -19.491 1.00 92.75 235 TRP A O 1
ATOM 1779 N N . ILE A 1 236 ? -7.473 5.181 -19.766 1.00 93.50 236 ILE A N 1
ATOM 1780 C CA . ILE A 1 236 ? -6.684 5.406 -18.540 1.00 93.50 236 ILE A CA 1
ATOM 1781 C C . ILE A 1 236 ? -5.652 6.495 -18.826 1.00 93.50 236 ILE A C 1
ATOM 1783 O O . ILE A 1 236 ? -5.699 7.537 -18.186 1.00 93.50 236 ILE A O 1
ATOM 1787 N N . ALA A 1 237 ? -4.885 6.353 -19.912 1.00 94.12 237 ALA A N 1
ATOM 1788 C CA . ALA A 1 237 ? -3.910 7.359 -20.339 1.00 94.12 237 ALA A CA 1
ATOM 1789 C C . ALA A 1 237 ? -4.512 8.778 -20.480 1.00 94.12 237 ALA A C 1
ATOM 1791 O O . ALA A 1 237 ? -3.864 9.782 -20.174 1.00 94.12 237 ALA A O 1
ATOM 1792 N N . ASP A 1 238 ? -5.773 8.888 -20.916 1.00 93.75 238 ASP A N 1
ATOM 1793 C CA . ASP A 1 238 ? -6.505 10.159 -20.980 1.00 93.75 238 ASP A CA 1
ATOM 1794 C C . ASP A 1 238 ? -6.777 10.766 -19.587 1.00 93.75 238 ASP A C 1
ATOM 1796 O O . ASP A 1 238 ? -6.717 11.995 -19.430 1.00 93.75 238 ASP A O 1
ATOM 1800 N N . ILE A 1 239 ? -7.074 9.927 -18.586 1.00 93.38 239 ILE A N 1
ATOM 1801 C CA . ILE A 1 239 ? -7.244 10.326 -17.180 1.00 93.38 239 ILE A CA 1
ATOM 1802 C C . ILE A 1 239 ? -5.907 10.819 -16.628 1.00 93.38 239 ILE A C 1
ATOM 1804 O O . ILE A 1 239 ? -5.876 11.912 -16.055 1.00 93.38 239 ILE A O 1
ATOM 1808 N N . ASP A 1 240 ? -4.817 10.094 -16.867 1.00 94.12 240 ASP A N 1
ATOM 1809 C CA . ASP A 1 240 ? -3.484 10.429 -16.349 1.00 94.12 240 ASP A CA 1
ATOM 1810 C C . ASP A 1 240 ? -3.008 11.746 -16.949 1.00 94.12 240 ASP A C 1
ATOM 1812 O O . ASP A 1 240 ? -2.609 12.670 -16.240 1.00 94.12 240 ASP A O 1
ATOM 1816 N N . ALA A 1 241 ? -3.171 11.903 -18.265 1.00 94.19 241 ALA A N 1
ATOM 1817 C CA . ALA A 1 241 ? -2.828 13.132 -18.956 1.00 94.19 241 ALA A CA 1
ATOM 1818 C C . ALA A 1 241 ? -3.687 14.315 -18.471 1.00 94.19 241 ALA A C 1
ATOM 1820 O O . ALA A 1 241 ? -3.198 15.446 -18.376 1.00 94.19 241 ALA A O 1
ATOM 1821 N N . TRP A 1 242 ? -4.970 14.095 -18.161 1.00 94.75 242 TRP A N 1
ATOM 1822 C CA . TRP A 1 242 ? -5.824 15.123 -17.558 1.00 94.75 242 TRP A CA 1
ATOM 1823 C C . TRP A 1 242 ? -5.383 15.479 -16.133 1.00 94.75 242 TRP A C 1
ATOM 1825 O O . TRP A 1 242 ? -5.301 16.670 -15.807 1.00 94.75 242 TRP A O 1
ATOM 1835 N N . ALA A 1 243 ? -5.067 14.484 -15.308 1.00 94.56 243 ALA A N 1
ATOM 1836 C CA . ALA A 1 243 ? -4.628 14.668 -13.932 1.00 94.56 243 ALA A CA 1
ATOM 1837 C C . ALA A 1 243 ? -3.273 15.391 -13.883 1.00 94.56 243 ALA A C 1
ATOM 1839 O O . ALA A 1 243 ? -3.143 16.406 -13.194 1.00 94.56 243 ALA A O 1
ATOM 1840 N N . ALA A 1 244 ? -2.315 14.964 -14.709 1.00 95.75 244 ALA A N 1
ATOM 1841 C CA . ALA A 1 244 ? -1.017 15.602 -14.874 1.00 95.75 244 ALA A CA 1
ATOM 1842 C C . ALA A 1 244 ? -1.168 17.066 -15.310 1.00 95.75 244 ALA A C 1
ATOM 1844 O O . ALA A 1 244 ? -0.589 17.959 -14.688 1.00 95.75 244 ALA A O 1
ATOM 1845 N N . ARG A 1 245 ? -1.991 17.364 -16.328 1.00 95.44 245 ARG A N 1
ATOM 1846 C CA . ARG A 1 245 ? -2.257 18.757 -16.744 1.00 95.44 245 ARG A CA 1
ATOM 1847 C C . ARG A 1 245 ? -2.883 19.593 -15.628 1.00 95.44 245 ARG A C 1
ATOM 1849 O O . ARG A 1 245 ? -2.548 20.766 -15.496 1.00 95.44 245 ARG A O 1
ATOM 1856 N N . SER A 1 246 ? -3.769 18.999 -14.832 1.00 94.38 246 SER A N 1
ATOM 1857 C CA . SER A 1 246 ? -4.433 19.677 -13.712 1.00 94.38 246 SER A CA 1
ATOM 1858 C C . SER A 1 246 ? -3.486 19.956 -12.538 1.00 94.38 246 SER A C 1
ATOM 1860 O O . SER A 1 246 ? -3.752 20.859 -11.746 1.00 94.38 246 SER A O 1
ATOM 1862 N N . ALA A 1 247 ? -2.379 19.215 -12.430 1.00 94.12 247 ALA A N 1
ATOM 1863 C CA . ALA A 1 247 ? -1.349 19.438 -11.420 1.00 94.12 247 ALA A CA 1
ATOM 1864 C C . ALA A 1 247 ? -0.425 20.628 -11.739 1.00 94.12 247 ALA A C 1
ATOM 1866 O O . ALA A 1 247 ? 0.180 21.176 -10.817 1.00 94.12 247 ALA A O 1
ATOM 1867 N N . ILE A 1 248 ? -0.346 21.070 -13.003 1.00 93.75 248 ILE A N 1
ATOM 1868 C CA . ILE A 1 248 ? 0.556 22.148 -13.441 1.00 93.75 248 ILE A CA 1
ATOM 1869 C C . ILE A 1 248 ? 0.304 23.428 -12.632 1.00 93.75 248 ILE A C 1
ATOM 1871 O O . ILE A 1 248 ? -0.776 24.014 -12.671 1.00 93.75 248 ILE A O 1
ATOM 1875 N N . GLY A 1 249 ? 1.331 23.888 -11.911 1.00 91.56 249 GLY A N 1
ATOM 1876 C CA . GLY A 1 249 ? 1.257 25.096 -11.079 1.00 91.56 249 GLY A CA 1
ATOM 1877 C C . GLY A 1 249 ? 0.537 24.895 -9.738 1.00 91.56 249 GLY A C 1
ATOM 1878 O O . GLY A 1 249 ? 0.362 25.855 -8.981 1.00 91.56 249 GLY A O 1
ATOM 1879 N N . HIS A 1 250 ? 0.142 23.661 -9.421 1.00 93.56 250 HIS A N 1
ATOM 1880 C CA . HIS A 1 250 ? -0.576 23.287 -8.205 1.00 93.56 250 HIS A CA 1
ATOM 1881 C C . HIS A 1 250 ? 0.106 22.162 -7.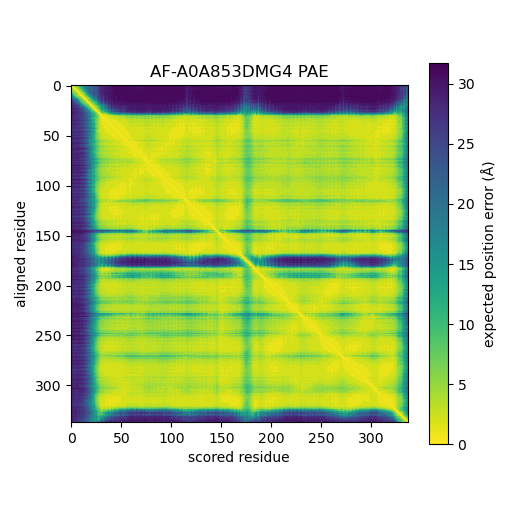405 1.00 93.56 250 HIS A C 1
ATOM 1883 O O . HIS A 1 250 ? -0.385 21.838 -6.325 1.00 93.56 250 HIS A O 1
ATOM 1889 N N . ASP A 1 251 ? 1.255 21.627 -7.839 1.00 92.38 251 ASP A N 1
ATOM 1890 C CA . ASP A 1 251 ? 1.968 20.498 -7.203 1.00 92.38 251 ASP A CA 1
ATOM 1891 C C . ASP A 1 251 ? 2.192 20.681 -5.692 1.00 92.38 251 ASP A C 1
ATOM 1893 O O . ASP A 1 251 ? 1.856 19.818 -4.874 1.00 92.38 251 ASP A O 1
ATOM 1897 N N . THR A 1 252 ? 2.709 21.849 -5.295 1.00 94.56 252 THR A N 1
ATOM 1898 C CA . THR A 1 252 ? 2.929 22.175 -3.880 1.00 94.56 252 THR A CA 1
ATOM 1899 C C . THR A 1 252 ? 1.608 22.225 -3.109 1.00 94.56 252 THR A C 1
ATOM 1901 O O . THR A 1 252 ? 1.536 21.755 -1.975 1.00 94.56 252 THR A O 1
ATOM 1904 N N . GLY A 1 253 ? 0.552 22.772 -3.719 1.00 96.12 253 GLY A N 1
ATOM 1905 C CA . GLY A 1 253 ? -0.781 22.836 -3.119 1.00 96.12 253 GLY A CA 1
ATOM 1906 C C . GLY A 1 253 ? -1.384 21.446 -2.915 1.00 96.12 253 GLY A C 1
ATOM 1907 O O . GLY A 1 253 ? -1.869 21.153 -1.825 1.00 96.12 253 GLY A O 1
ATOM 1908 N N . ILE A 1 254 ? -1.278 20.575 -3.923 1.00 95.81 254 ILE A N 1
ATOM 1909 C CA . ILE A 1 254 ? -1.719 19.173 -3.861 1.00 95.81 254 ILE A CA 1
ATOM 1910 C C . ILE A 1 254 ? -0.994 18.443 -2.729 1.00 95.81 254 ILE A C 1
ATOM 1912 O O . ILE A 1 254 ? -1.638 17.791 -1.910 1.00 95.81 254 ILE A O 1
ATOM 1916 N N . SER A 1 255 ? 0.321 18.625 -2.620 1.00 95.75 255 SER A N 1
ATOM 1917 C CA . SER A 1 255 ? 1.143 18.015 -1.569 1.00 95.75 255 SER A CA 1
ATOM 1918 C C . SER A 1 255 ? 0.751 18.479 -0.161 1.00 95.75 255 SER A C 1
ATOM 1920 O O . SER A 1 255 ? 0.636 17.669 0.759 1.00 95.75 255 SER A O 1
ATOM 1922 N N . ILE A 1 256 ? 0.476 19.777 0.013 1.00 97.06 256 ILE A N 1
ATOM 1923 C CA . ILE A 1 256 ? 0.001 20.338 1.288 1.00 97.06 256 ILE A CA 1
ATOM 1924 C C . ILE A 1 256 ? -1.390 19.798 1.644 1.00 97.06 256 ILE A C 1
ATOM 1926 O O . ILE A 1 256 ? -1.626 19.438 2.798 1.00 97.06 256 ILE A O 1
ATOM 1930 N N . ILE A 1 257 ? -2.307 19.730 0.674 1.00 97.50 257 ILE A N 1
ATOM 1931 C CA . ILE A 1 257 ? -3.659 19.192 0.882 1.00 97.50 257 ILE A CA 1
ATOM 1932 C C . ILE A 1 257 ? -3.587 17.708 1.248 1.00 97.50 257 ILE A C 1
ATOM 1934 O O . ILE A 1 257 ? -4.222 17.301 2.220 1.00 97.50 257 ILE A O 1
ATOM 1938 N N . LEU A 1 258 ? -2.774 16.923 0.534 1.00 97.50 258 LEU A N 1
ATOM 1939 C CA . LEU A 1 258 ? -2.529 15.515 0.837 1.00 97.50 258 LEU A CA 1
ATOM 1940 C C . LEU A 1 258 ? -2.025 15.350 2.275 1.00 97.50 258 LEU A C 1
ATOM 1942 O O . LEU A 1 258 ? -2.619 14.599 3.047 1.00 97.50 258 LEU A O 1
ATOM 1946 N N . ALA A 1 259 ? -1.003 16.113 2.670 1.00 98.00 259 ALA A N 1
ATOM 1947 C CA . ALA A 1 259 ? -0.466 16.073 4.026 1.00 98.00 259 ALA A CA 1
ATOM 1948 C C . ALA A 1 259 ? -1.514 16.452 5.085 1.00 98.00 259 ALA A C 1
ATOM 1950 O O . ALA A 1 259 ? -1.635 15.776 6.109 1.00 98.00 259 ALA A O 1
ATOM 1951 N N . ALA A 1 260 ? -2.313 17.494 4.834 1.00 98.44 260 ALA A N 1
ATOM 1952 C CA . ALA A 1 260 ? -3.391 17.901 5.729 1.00 98.44 260 ALA A CA 1
ATOM 1953 C C . ALA A 1 260 ? -4.451 16.798 5.876 1.00 98.44 260 ALA A C 1
ATOM 1955 O O . ALA A 1 260 ? -4.835 16.464 7.000 1.00 98.44 260 ALA A O 1
ATOM 1956 N N . CYS A 1 261 ? -4.880 16.181 4.770 1.00 98.44 261 CYS A N 1
ATOM 1957 C CA . CYS A 1 261 ? -5.782 15.033 4.793 1.00 98.44 261 CYS A CA 1
ATOM 1958 C C . CYS A 1 261 ? -5.184 13.873 5.598 1.00 98.44 261 CYS A C 1
ATOM 1960 O O . CYS A 1 261 ? -5.862 13.344 6.478 1.00 98.44 261 CYS A O 1
ATOM 1962 N N . CYS A 1 262 ? -3.916 13.523 5.371 1.00 98.44 262 CYS A N 1
ATOM 1963 C CA . CYS A 1 262 ? -3.219 12.470 6.107 1.00 98.44 262 CYS A CA 1
ATOM 1964 C C . CYS A 1 262 ? -3.161 12.748 7.622 1.00 98.44 262 CYS A C 1
ATOM 1966 O O . CYS A 1 262 ? -3.460 11.854 8.414 1.00 98.44 262 CYS A O 1
ATOM 1968 N N . VAL A 1 263 ? -2.874 13.983 8.051 1.00 98.50 263 VAL A N 1
ATOM 1969 C CA . VAL A 1 263 ? -2.896 14.363 9.479 1.00 98.50 263 VAL A CA 1
ATOM 1970 C C . VAL A 1 263 ? -4.306 14.259 10.066 1.00 98.50 263 VAL A C 1
ATOM 1972 O O . VAL A 1 263 ? -4.480 13.709 11.155 1.00 98.50 263 VAL A O 1
ATOM 1975 N N . LEU A 1 264 ? -5.327 14.745 9.352 1.00 98.12 264 LEU A N 1
ATOM 1976 C CA . LEU A 1 264 ? -6.721 14.643 9.795 1.00 98.12 264 LEU A CA 1
ATOM 1977 C C . LEU A 1 264 ? -7.153 13.178 9.943 1.00 98.12 264 LEU A C 1
ATOM 1979 O O . LEU A 1 264 ? -7.767 12.817 10.949 1.00 98.12 264 LEU A O 1
ATOM 1983 N N . ILE A 1 265 ? -6.785 12.324 8.985 1.00 98.25 265 ILE A N 1
ATOM 1984 C CA . ILE A 1 265 ? -7.025 10.878 9.034 1.00 98.25 265 ILE A CA 1
ATOM 1985 C C . ILE A 1 265 ? -6.309 10.254 10.239 1.00 98.25 265 ILE A C 1
ATOM 1987 O O . ILE A 1 265 ? -6.937 9.523 11.012 1.00 98.25 265 ILE A O 1
ATOM 1991 N N . ALA A 1 266 ? -5.028 10.572 10.447 1.00 97.19 266 ALA A N 1
ATOM 1992 C CA . ALA A 1 266 ? -4.238 10.049 11.556 1.00 97.19 266 ALA A CA 1
ATOM 1993 C C . ALA A 1 266 ? -4.888 10.370 12.910 1.00 97.19 266 ALA A C 1
ATOM 1995 O O . ALA A 1 266 ? -5.124 9.476 13.720 1.00 97.19 266 ALA A O 1
ATOM 1996 N N . LEU A 1 267 ? -5.236 11.638 13.140 1.00 96.31 267 LEU A N 1
ATOM 1997 C CA . LEU A 1 267 ? -5.764 12.102 14.424 1.00 96.31 267 LEU A CA 1
ATOM 1998 C C . LEU A 1 267 ? -7.229 11.707 14.655 1.00 96.31 267 LEU A C 1
ATOM 2000 O O . LEU A 1 267 ? -7.672 11.648 15.803 1.00 96.31 267 LEU A O 1
ATOM 2004 N N . SER A 1 268 ? -7.980 11.401 13.594 1.00 94.31 268 SER A N 1
ATOM 2005 C CA . SER A 1 268 ? -9.410 11.083 13.686 1.00 94.31 268 SER A CA 1
ATOM 2006 C C . SER A 1 268 ? -9.728 9.923 14.633 1.00 94.31 268 SER A C 1
ATOM 2008 O O . SER A 1 268 ? -10.709 9.992 15.372 1.00 94.31 268 SER A O 1
ATOM 2010 N N . VAL A 1 269 ? -8.886 8.885 14.668 1.00 89.88 269 VAL A N 1
ATOM 2011 C CA . VAL A 1 269 ? -9.100 7.691 15.507 1.00 89.88 269 VAL A CA 1
ATOM 2012 C C . VAL A 1 269 ? -8.866 7.952 16.997 1.00 89.88 269 VAL A C 1
ATOM 2014 O O . VAL A 1 269 ? -9.269 7.138 17.825 1.00 89.88 269 VAL A O 1
ATOM 2017 N N . LEU A 1 270 ? -8.237 9.080 17.343 1.00 90.44 270 LEU A N 1
ATOM 2018 C CA . LEU A 1 270 ? -8.040 9.534 18.724 1.00 90.44 270 LEU A CA 1
ATOM 2019 C C . LEU A 1 270 ? -9.170 10.456 19.206 1.00 90.44 270 LEU A C 1
ATOM 2021 O O . LEU A 1 270 ? -9.244 10.776 20.392 1.00 90.44 270 LEU A O 1
ATOM 2025 N N . ALA A 1 271 ? -10.024 10.912 18.290 1.00 89.81 271 ALA A N 1
ATOM 2026 C CA . ALA A 1 271 ? -11.077 11.878 18.558 1.00 89.81 271 ALA A CA 1
ATOM 2027 C C . ALA A 1 271 ? -12.417 11.193 18.892 1.00 89.81 271 ALA A C 1
ATOM 2029 O O . ALA A 1 271 ? -12.488 10.018 19.256 1.00 89.81 271 ALA A O 1
ATOM 2030 N N . SER A 1 272 ? -13.516 11.949 18.807 1.00 89.38 272 SER A N 1
ATOM 2031 C CA . SER A 1 272 ? -14.857 11.420 19.063 1.00 89.38 272 SER A CA 1
ATOM 2032 C C . SER A 1 272 ? -15.247 10.329 18.047 1.00 89.38 272 SER A C 1
ATOM 2034 O O . SER A 1 272 ? -14.770 10.345 16.912 1.00 89.38 272 SER A O 1
ATOM 2036 N N . PRO A 1 273 ? -16.180 9.415 18.385 1.00 88.19 273 PRO A N 1
ATOM 2037 C CA . PRO A 1 273 ? -16.648 8.363 17.475 1.00 88.19 273 PRO A CA 1
ATOM 2038 C C . PRO A 1 273 ? -17.103 8.845 16.094 1.00 88.19 273 PRO A C 1
ATOM 2040 O O . PRO A 1 273 ? -16.882 8.170 15.089 1.00 88.19 273 PRO A O 1
ATOM 2043 N N . ALA A 1 274 ? -17.745 10.015 16.045 1.00 90.94 274 ALA A N 1
ATOM 2044 C CA . ALA A 1 274 ? -18.194 10.625 14.800 1.00 90.94 274 ALA A CA 1
ATOM 2045 C C . ALA A 1 274 ? -17.005 11.073 13.939 1.00 90.94 274 ALA A C 1
ATOM 2047 O O . ALA A 1 274 ? -16.988 10.805 12.739 1.00 90.94 274 ALA A O 1
ATOM 2048 N N . LEU A 1 275 ? -15.989 11.687 14.557 1.00 92.31 275 LEU A N 1
ATOM 2049 C CA . LEU A 1 275 ? -14.760 12.081 13.870 1.00 92.31 275 LEU A CA 1
ATOM 2050 C C . LEU A 1 275 ? -13.954 10.866 13.414 1.00 92.31 275 LEU A C 1
ATOM 2052 O O . LEU A 1 275 ? -13.493 10.862 12.280 1.00 92.31 275 LEU A O 1
ATOM 2056 N N . ALA A 1 276 ? -13.846 9.822 14.238 1.00 92.12 276 ALA A N 1
ATOM 2057 C CA . ALA A 1 276 ? -13.188 8.576 13.854 1.00 92.12 276 ALA A CA 1
ATOM 2058 C C . ALA A 1 276 ? -13.853 7.958 12.616 1.00 92.12 276 ALA A C 1
ATOM 2060 O O . ALA A 1 276 ? -13.173 7.584 11.665 1.00 92.12 276 ALA A O 1
ATOM 2061 N N . ARG A 1 277 ? -15.192 7.918 12.571 1.00 94.44 277 ARG A N 1
ATOM 2062 C CA . ARG A 1 277 ? -15.917 7.453 11.380 1.00 94.44 277 ARG A CA 1
ATOM 2063 C C . ARG A 1 277 ? -15.648 8.338 10.162 1.00 94.44 277 ARG A C 1
ATOM 2065 O O . ARG A 1 277 ? -15.411 7.805 9.082 1.00 94.44 277 ARG A O 1
ATOM 2072 N N . ALA A 1 278 ? -15.687 9.659 10.329 1.00 96.50 278 ALA A N 1
ATOM 2073 C CA . ALA A 1 278 ? -15.443 10.600 9.238 1.00 96.50 278 ALA A CA 1
ATOM 2074 C C . ALA A 1 278 ? -14.009 10.485 8.694 1.00 96.50 278 ALA A C 1
ATOM 2076 O O . ALA A 1 278 ? -13.818 10.475 7.484 1.00 96.50 278 ALA A O 1
ATOM 2077 N N . GLY A 1 279 ? -13.015 10.333 9.570 1.00 97.12 279 GLY A N 1
ATOM 2078 C CA . GLY A 1 279 ? -11.621 10.166 9.176 1.00 97.12 279 GLY A CA 1
ATOM 2079 C C . GLY A 1 279 ? -11.333 8.818 8.526 1.00 97.12 279 GLY A C 1
ATOM 2080 O O . GLY A 1 279 ? -10.605 8.781 7.543 1.00 97.12 279 GLY A O 1
ATOM 2081 N N . VAL A 1 280 ? -11.960 7.725 8.977 1.00 97.25 280 VAL A N 1
ATOM 2082 C CA . VAL A 1 280 ? -11.879 6.435 8.266 1.00 97.25 280 VAL A CA 1
ATOM 2083 C C . VAL A 1 280 ? -12.561 6.521 6.894 1.00 97.25 280 VAL A C 1
ATOM 2085 O O . VAL A 1 280 ? -12.039 5.983 5.923 1.00 97.25 280 VAL A O 1
ATOM 2088 N N . ALA A 1 281 ? -13.692 7.222 6.774 1.00 98.19 281 ALA A N 1
ATOM 2089 C CA . ALA A 1 281 ? -14.325 7.454 5.475 1.00 98.19 281 ALA A CA 1
ATOM 2090 C C . ALA A 1 281 ? -13.430 8.292 4.546 1.00 98.19 281 ALA A C 1
ATOM 2092 O O . ALA A 1 281 ? -13.268 7.943 3.380 1.00 98.19 281 ALA A O 1
ATOM 2093 N N . LEU A 1 282 ? -12.801 9.349 5.071 1.00 98.44 282 LEU A N 1
ATOM 2094 C CA . LEU A 1 282 ? -11.825 10.152 4.335 1.00 98.44 282 LEU A CA 1
ATOM 2095 C C . LEU A 1 282 ? -10.613 9.313 3.908 1.00 98.44 282 LEU A C 1
ATOM 2097 O O . LEU A 1 282 ? -10.171 9.452 2.776 1.00 98.44 282 LEU A O 1
ATOM 2101 N N . ALA A 1 283 ? -10.124 8.416 4.770 1.00 98.50 283 ALA A N 1
ATOM 2102 C CA . ALA A 1 283 ? -9.053 7.482 4.442 1.00 98.50 283 ALA A CA 1
ATOM 2103 C C . ALA A 1 283 ? -9.425 6.599 3.250 1.00 98.50 283 ALA A C 1
ATOM 2105 O O . ALA A 1 283 ? -8.673 6.537 2.290 1.00 98.50 283 ALA A O 1
ATOM 2106 N N . ILE A 1 284 ? -10.614 5.988 3.272 1.00 98.62 284 ILE A N 1
ATOM 2107 C CA . ILE A 1 284 ? -11.111 5.165 2.161 1.00 98.62 284 ILE A CA 1
ATOM 2108 C C . ILE A 1 284 ? -11.195 5.993 0.876 1.00 98.62 284 ILE A C 1
ATOM 2110 O O . ILE A 1 284 ? -10.694 5.561 -0.155 1.00 98.62 284 ILE A O 1
ATOM 2114 N N . LEU A 1 285 ? -11.796 7.185 0.928 1.00 98.44 285 LEU A N 1
ATOM 2115 C CA . LEU A 1 285 ? -11.951 8.041 -0.252 1.00 98.44 285 LEU A CA 1
ATOM 2116 C C . LEU A 1 285 ? -10.604 8.484 -0.827 1.00 98.44 285 LEU A C 1
ATOM 2118 O O . LEU A 1 285 ? -10.410 8.408 -2.037 1.00 98.44 285 LEU A O 1
ATOM 2122 N N . LEU A 1 286 ? -9.675 8.909 0.031 1.00 98.44 286 LEU A N 1
ATOM 2123 C CA . LEU A 1 286 ? -8.330 9.302 -0.377 1.00 98.44 286 LEU A CA 1
ATOM 2124 C C . LEU A 1 286 ? -7.583 8.117 -0.996 1.00 98.44 286 LEU A C 1
ATOM 2126 O O . LEU A 1 286 ? -7.034 8.247 -2.081 1.00 98.44 286 LEU A O 1
ATOM 2130 N N . SER A 1 287 ? -7.617 6.955 -0.345 1.00 98.44 287 SER A N 1
ATOM 2131 C CA . SER A 1 287 ? -6.983 5.726 -0.824 1.00 98.44 287 SER A CA 1
ATOM 2132 C C . SER A 1 287 ? -7.536 5.257 -2.172 1.00 98.44 287 SER A C 1
ATOM 2134 O O . SER A 1 287 ? -6.757 4.909 -3.054 1.00 98.44 287 SER A O 1
ATOM 2136 N N . MET A 1 288 ? -8.856 5.318 -2.373 1.00 98.19 288 MET A N 1
ATOM 2137 C CA . MET A 1 288 ? -9.475 5.008 -3.666 1.00 98.19 288 MET A CA 1
ATOM 2138 C C . MET A 1 288 ? -9.133 6.054 -4.735 1.00 98.19 288 MET A C 1
ATOM 2140 O O . MET A 1 288 ? -8.915 5.692 -5.884 1.00 98.19 288 MET A O 1
ATOM 2144 N N . GLY A 1 289 ? -9.058 7.339 -4.371 1.00 97.06 289 GLY A N 1
ATOM 2145 C CA . GLY A 1 289 ? -8.631 8.399 -5.286 1.00 97.06 289 GLY A CA 1
ATOM 2146 C C . GLY A 1 289 ? -7.187 8.212 -5.753 1.00 97.06 289 GLY A C 1
ATOM 2147 O O . GLY A 1 289 ? -6.921 8.300 -6.946 1.00 97.06 289 GLY A O 1
ATOM 2148 N N . ILE A 1 290 ? -6.281 7.878 -4.830 1.00 96.88 290 ILE A N 1
ATOM 2149 C CA . ILE A 1 290 ? -4.885 7.538 -5.139 1.00 96.88 290 ILE A CA 1
ATOM 2150 C C . ILE A 1 290 ? -4.822 6.315 -6.057 1.00 96.88 290 ILE A C 1
ATOM 2152 O O . ILE A 1 290 ? -4.130 6.355 -7.064 1.00 96.88 290 ILE A O 1
ATOM 2156 N N . TRP A 1 291 ? -5.576 5.259 -5.740 1.00 97.25 291 TRP A N 1
ATOM 2157 C CA . TRP A 1 291 ? -5.585 4.026 -6.527 1.00 97.25 291 TRP A CA 1
ATOM 2158 C C . TRP A 1 291 ? -5.988 4.242 -7.991 1.00 97.25 291 TRP A C 1
ATOM 2160 O O . TRP A 1 291 ? -5.427 3.624 -8.890 1.00 97.25 291 TRP A O 1
ATOM 2170 N N . VAL A 1 292 ? -6.971 5.116 -8.220 1.00 95.50 292 VAL A N 1
ATOM 2171 C CA . VAL A 1 292 ? -7.506 5.389 -9.559 1.00 95.50 292 VAL A CA 1
ATOM 2172 C C . VAL A 1 292 ? -6.657 6.396 -10.326 1.00 95.50 292 VAL A C 1
ATOM 2174 O O . VAL A 1 292 ? -6.481 6.222 -11.519 1.00 95.50 292 VAL A O 1
ATOM 2177 N N . VAL A 1 293 ? -6.196 7.468 -9.672 1.00 94.06 293 VAL A N 1
ATOM 2178 C CA . VAL A 1 293 ? -5.608 8.632 -10.362 1.00 94.06 293 VAL A CA 1
ATOM 2179 C C . VAL A 1 293 ? -4.083 8.619 -10.356 1.00 94.06 293 VAL A C 1
ATOM 2181 O O . VAL A 1 293 ? -3.480 9.244 -11.214 1.00 94.06 293 VAL A O 1
ATOM 2184 N N . ALA A 1 294 ? -3.455 7.992 -9.361 1.00 94.81 294 ALA A N 1
ATOM 2185 C CA . ALA A 1 294 ? -2.005 8.048 -9.174 1.00 94.81 294 ALA A CA 1
ATOM 2186 C C . ALA A 1 294 ? -1.322 6.675 -9.235 1.00 94.81 294 ALA A C 1
ATOM 2188 O O . ALA A 1 294 ? -0.122 6.583 -8.982 1.00 94.81 294 ALA A O 1
ATOM 2189 N N . GLN A 1 295 ? -2.085 5.611 -9.494 1.00 95.31 295 GLN A N 1
ATOM 2190 C CA . GLN A 1 295 ? -1.598 4.230 -9.486 1.00 95.31 295 GLN A CA 1
ATOM 2191 C C . GLN A 1 295 ? -2.210 3.367 -10.595 1.00 95.31 295 GLN A C 1
ATOM 2193 O O . GLN A 1 295 ? -1.926 2.174 -10.621 1.00 95.31 295 GLN A O 1
ATOM 2198 N N . ASP A 1 296 ? -3.073 3.926 -11.446 1.00 95.12 296 ASP A N 1
ATOM 2199 C CA . ASP A 1 296 ? -3.699 3.278 -12.608 1.00 95.12 296 ASP A CA 1
ATOM 2200 C C . ASP A 1 296 ? -4.273 1.892 -12.319 1.00 95.12 296 ASP A C 1
ATOM 2202 O O . ASP A 1 296 ? -4.052 0.908 -13.025 1.00 95.12 296 ASP A O 1
ATOM 2206 N N . PHE A 1 297 ? -5.007 1.786 -11.211 1.00 95.06 297 PHE A N 1
ATOM 2207 C CA . PHE A 1 297 ? -5.575 0.522 -10.741 1.00 95.06 297 PHE A CA 1
ATOM 2208 C C . PHE A 1 297 ? -4.523 -0.572 -10.456 1.00 95.06 297 PHE A C 1
ATOM 2210 O O . PHE A 1 297 ? -4.865 -1.752 -10.389 1.00 95.06 297 PHE A O 1
ATOM 2217 N N . GLY A 1 298 ? -3.258 -0.193 -10.271 1.00 93.81 298 GLY A N 1
ATOM 2218 C CA . GLY A 1 298 ? -2.098 -1.075 -10.138 1.00 93.81 298 GLY A CA 1
ATOM 2219 C C . GLY A 1 298 ? -1.478 -1.511 -11.466 1.00 93.81 298 GLY A C 1
ATOM 2220 O O . GLY A 1 298 ? -0.803 -2.538 -11.509 1.00 93.81 298 GLY A O 1
ATOM 2221 N N . GLY A 1 299 ? -1.745 -0.801 -12.564 1.00 93.44 299 GLY A N 1
ATOM 2222 C CA . GLY A 1 299 ? -1.255 -1.178 -13.890 1.00 93.44 299 GLY A CA 1
ATOM 2223 C C . GLY A 1 299 ? -1.851 -2.492 -14.397 1.00 93.44 299 GLY A C 1
ATOM 2224 O O . GLY A 1 299 ? -1.286 -3.150 -15.270 1.00 93.44 299 GLY A O 1
ATOM 2225 N N . ILE A 1 300 ? -2.984 -2.933 -13.837 1.00 94.19 300 ILE A N 1
ATOM 2226 C CA . ILE A 1 300 ? -3.602 -4.233 -14.152 1.00 94.19 300 ILE A CA 1
ATOM 2227 C C . ILE A 1 300 ? -3.970 -4.322 -15.640 1.00 94.19 300 ILE A C 1
ATOM 2229 O O . ILE A 1 300 ? -3.898 -5.398 -16.238 1.00 94.19 300 ILE A O 1
ATOM 2233 N N . ALA A 1 301 ? -4.353 -3.199 -16.252 1.00 92.88 301 ALA A N 1
ATOM 2234 C CA . ALA A 1 301 ? -4.779 -3.160 -17.646 1.00 92.88 301 ALA A CA 1
ATOM 2235 C C . ALA A 1 301 ? -3.614 -3.248 -18.650 1.00 92.88 301 ALA A C 1
ATOM 2237 O O . ALA A 1 301 ? -3.844 -3.629 -19.799 1.00 92.88 301 ALA A O 1
ATOM 2238 N N . THR A 1 302 ? -2.377 -2.986 -18.215 1.00 92.62 302 THR A N 1
ATOM 2239 C CA . THR A 1 302 ? -1.162 -3.087 -19.050 1.00 92.62 302 THR A CA 1
ATOM 2240 C C . THR A 1 302 ? -0.757 -4.536 -19.356 1.00 92.62 302 THR A C 1
ATOM 2242 O O . THR A 1 302 ? 0.006 -4.802 -20.288 1.00 92.62 302 THR A O 1
ATOM 2245 N N . GLY A 1 303 ? -1.233 -5.499 -18.555 1.00 91.75 303 GLY A N 1
ATOM 2246 C CA . GLY A 1 303 ? -0.734 -6.878 -18.574 1.00 91.75 303 GLY A CA 1
ATOM 2247 C C . GLY A 1 303 ? 0.679 -7.031 -17.996 1.00 91.75 303 GLY A C 1
ATOM 2248 O O . GLY A 1 303 ? 1.377 -7.982 -18.363 1.00 91.75 303 GLY A O 1
ATOM 2249 N N . GLN A 1 304 ? 1.093 -6.082 -17.146 1.00 92.62 304 GLN A N 1
ATOM 2250 C CA . GLN A 1 304 ? 2.381 -6.046 -16.443 1.00 92.62 304 GLN A CA 1
ATOM 2251 C C . GLN A 1 304 ? 2.235 -5.939 -14.914 1.00 92.62 304 GLN A C 1
ATOM 2253 O O . GLN A 1 304 ? 3.198 -6.192 -14.193 1.00 92.62 304 GLN A O 1
ATOM 2258 N N . GLY A 1 305 ? 1.054 -5.561 -14.405 1.00 92.19 305 GLY A N 1
ATOM 2259 C CA . GLY A 1 305 ? 0.832 -5.285 -12.981 1.00 92.19 305 GLY A CA 1
ATOM 2260 C C . GLY A 1 305 ? 1.129 -6.481 -12.070 1.00 92.19 305 GLY A C 1
ATOM 2261 O O . GLY A 1 305 ? 0.704 -7.601 -12.353 1.00 92.19 305 GLY A O 1
ATOM 2262 N N . THR A 1 306 ? 1.848 -6.257 -10.970 1.00 93.38 306 THR A N 1
ATOM 2263 C CA . THR A 1 306 ? 2.228 -7.281 -9.973 1.00 93.38 306 THR A CA 1
ATOM 2264 C C . THR A 1 306 ? 1.149 -7.555 -8.935 1.00 93.38 306 THR A C 1
ATOM 2266 O O . THR A 1 306 ? 1.036 -8.672 -8.429 1.00 93.38 306 THR A O 1
ATOM 2269 N N . ASP A 1 307 ? 0.384 -6.520 -8.612 1.00 93.62 307 ASP A N 1
ATOM 2270 C CA . ASP A 1 307 ? -0.571 -6.431 -7.514 1.00 93.62 307 ASP A CA 1
ATOM 2271 C C . ASP A 1 307 ? -1.469 -5.194 -7.764 1.00 93.62 307 ASP A C 1
ATOM 2273 O O . ASP A 1 307 ? -1.189 -4.399 -8.666 1.00 93.62 307 ASP A O 1
ATOM 2277 N N . PRO A 1 308 ? -2.575 -4.998 -7.024 1.00 94.00 308 PRO A N 1
ATOM 2278 C CA . PRO A 1 308 ? -3.449 -3.843 -7.217 1.00 94.00 308 PRO A CA 1
ATOM 2279 C C . PRO A 1 308 ? -2.879 -2.516 -6.688 1.00 94.00 308 PRO A C 1
ATOM 2281 O O . PRO A 1 308 ? -3.603 -1.525 -6.703 1.00 94.00 308 PRO A O 1
ATOM 2284 N N . ASN A 1 309 ? -1.633 -2.460 -6.218 1.00 95.75 309 ASN A N 1
ATOM 2285 C CA . ASN A 1 309 ? -0.990 -1.302 -5.601 1.00 95.75 309 ASN A CA 1
ATOM 2286 C C . ASN A 1 309 ? -1.617 -0.892 -4.246 1.00 95.75 309 ASN A C 1
ATOM 2288 O O . ASN A 1 309 ? -2.657 -1.390 -3.795 1.00 95.75 309 ASN A O 1
ATOM 2292 N N . SER A 1 310 ? -0.945 0.006 -3.530 1.00 97.00 310 SER A N 1
ATOM 2293 C CA . SER A 1 310 ? -1.239 0.337 -2.136 1.00 97.00 310 SER A CA 1
ATOM 2294 C C . SER A 1 310 ? -2.581 1.030 -1.936 1.00 97.00 310 SER A C 1
ATOM 2296 O O . SER A 1 310 ? -3.185 0.860 -0.881 1.00 97.00 310 SER A O 1
ATOM 2298 N N . GLY A 1 311 ? -3.082 1.799 -2.905 1.00 97.31 311 GLY A N 1
ATOM 2299 C CA . GLY A 1 311 ? -4.312 2.579 -2.759 1.00 97.31 311 GLY A CA 1
ATOM 2300 C C . GLY A 1 311 ? -5.528 1.709 -2.418 1.00 97.31 311 GLY A C 1
ATOM 2301 O O . GLY A 1 311 ? -6.191 1.942 -1.405 1.00 97.31 311 GLY A O 1
ATOM 2302 N N . LEU A 1 312 ? -5.780 0.638 -3.179 1.00 97.94 312 LEU A N 1
ATOM 2303 C CA . LEU A 1 312 ? -6.886 -0.285 -2.886 1.00 97.94 312 LEU A CA 1
ATOM 2304 C C . LEU A 1 312 ? -6.714 -0.962 -1.517 1.00 97.94 312 LEU A C 1
ATOM 2306 O O . LEU A 1 312 ? -7.665 -1.125 -0.747 1.00 97.94 312 LEU A O 1
ATOM 2310 N N . VAL A 1 313 ? -5.481 -1.330 -1.189 1.00 98.38 313 VAL A N 1
ATOM 2311 C CA . VAL A 1 313 ? -5.145 -2.076 0.026 1.00 98.38 313 VAL A CA 1
ATOM 2312 C C . VAL A 1 313 ? -5.260 -1.186 1.265 1.00 98.38 313 VAL A C 1
ATOM 2314 O O . VAL A 1 313 ? -5.769 -1.625 2.298 1.00 98.38 313 VAL A O 1
ATOM 2317 N N . LEU A 1 314 ? -4.886 0.092 1.161 1.00 98.44 314 LEU A N 1
ATOM 2318 C CA . LEU A 1 314 ? -5.090 1.108 2.194 1.00 98.44 314 LEU A CA 1
ATOM 2319 C C . LEU A 1 314 ? -6.579 1.315 2.493 1.00 98.44 314 LEU A C 1
ATOM 2321 O O . LEU A 1 314 ? -6.946 1.470 3.661 1.00 98.44 314 LEU A O 1
ATOM 2325 N N . ALA A 1 315 ? -7.453 1.252 1.482 1.00 98.50 315 ALA A N 1
ATOM 2326 C CA . ALA A 1 315 ? -8.896 1.313 1.704 1.00 98.50 315 ALA A CA 1
ATOM 2327 C C . ALA A 1 315 ? -9.390 0.102 2.521 1.00 98.50 315 ALA A C 1
ATOM 2329 O O . ALA A 1 315 ? -10.157 0.266 3.475 1.00 98.50 315 ALA A O 1
ATOM 2330 N N . VAL A 1 316 ? -8.897 -1.108 2.225 1.00 98.44 316 VAL A N 1
ATOM 2331 C CA . VAL A 1 316 ? -9.199 -2.313 3.023 1.00 98.44 316 VAL A CA 1
ATOM 2332 C C . VAL A 1 316 ? -8.630 -2.204 4.442 1.00 98.44 316 VAL A C 1
ATOM 2334 O O . VAL A 1 316 ? -9.322 -2.535 5.409 1.00 98.44 316 VAL A O 1
ATOM 2337 N N . LEU A 1 317 ? -7.414 -1.675 4.600 1.00 98.19 317 LEU A N 1
ATOM 2338 C CA . LEU A 1 317 ? -6.824 -1.393 5.908 1.00 98.19 317 LEU A CA 1
ATOM 2339 C C . LEU A 1 317 ? -7.689 -0.411 6.710 1.00 98.19 317 LEU A C 1
ATOM 2341 O O . LEU A 1 317 ? -7.964 -0.665 7.882 1.00 98.19 317 LEU A O 1
ATOM 2345 N N . ALA A 1 318 ? -8.173 0.668 6.094 1.00 97.94 318 ALA A N 1
ATOM 2346 C CA . ALA A 1 318 ? -9.066 1.629 6.736 1.00 97.94 318 ALA A CA 1
ATOM 2347 C C . ALA A 1 318 ? -10.374 0.979 7.211 1.00 97.94 318 ALA A C 1
ATOM 2349 O O . ALA A 1 318 ? -10.823 1.233 8.333 1.00 97.94 318 ALA A O 1
ATOM 2350 N N . LEU A 1 319 ? -10.940 0.049 6.438 1.00 97.56 319 LEU A N 1
ATOM 2351 C CA . LEU A 1 319 ? -12.128 -0.709 6.844 1.00 97.56 319 LEU A CA 1
ATOM 2352 C C . LEU A 1 319 ? -11.897 -1.586 8.095 1.00 97.56 319 LEU A C 1
ATOM 2354 O O . LEU A 1 319 ? -12.851 -1.835 8.844 1.00 97.56 319 LEU A O 1
ATOM 2358 N N . CYS A 1 320 ? -10.655 -1.989 8.400 1.00 95.94 320 CYS A N 1
ATOM 2359 C CA . CYS A 1 320 ? -10.317 -2.647 9.674 1.00 95.94 320 CYS A CA 1
ATOM 2360 C C . CYS A 1 320 ? -10.515 -1.722 10.890 1.00 95.94 320 CYS A C 1
ATOM 2362 O O . CYS A 1 320 ? -10.792 -2.208 11.993 1.00 95.94 320 CYS A O 1
ATOM 2364 N N . PHE A 1 321 ? -10.409 -0.404 10.697 1.00 94.75 321 PHE A N 1
ATOM 2365 C CA . PHE A 1 321 ? -10.614 0.624 11.723 1.00 94.75 321 PHE A CA 1
ATOM 2366 C C . PHE A 1 321 ? -12.053 1.153 11.771 1.00 94.75 321 PHE A C 1
ATOM 2368 O O . PHE A 1 321 ? -12.367 1.951 12.655 1.00 94.75 321 PHE A O 1
ATOM 2375 N N . TRP A 1 322 ? -12.948 0.684 10.891 1.00 94.44 322 TRP A N 1
ATOM 2376 C CA . TRP A 1 322 ? -14.331 1.158 10.846 1.00 94.44 322 TRP A CA 1
ATOM 2377 C C . TRP A 1 322 ? -15.044 0.977 12.201 1.00 94.44 322 TRP A C 1
ATOM 2379 O O . TRP A 1 322 ? -15.102 -0.148 12.717 1.00 94.44 322 TRP A O 1
ATOM 2389 N N . PRO A 1 323 ? -15.602 2.052 12.796 1.00 89.88 323 PRO A N 1
ATOM 2390 C CA . PRO A 1 323 ? -16.247 1.974 14.099 1.00 89.88 323 PRO A CA 1
ATOM 2391 C C . PRO A 1 323 ? -17.619 1.299 13.994 1.00 89.88 323 PRO A C 1
ATOM 2393 O O . PRO A 1 323 ? -18.549 1.801 13.345 1.00 89.88 323 PRO A O 1
ATOM 2396 N N . ILE A 1 324 ? -17.752 0.174 14.695 1.00 86.50 324 ILE A N 1
ATOM 2397 C CA . ILE A 1 324 ? -18.982 -0.604 14.815 1.00 86.50 324 ILE A CA 1
ATOM 2398 C C . ILE A 1 324 ? -19.657 -0.249 16.141 1.00 86.50 324 ILE A C 1
ATOM 2400 O O . ILE A 1 324 ? -19.071 -0.366 17.221 1.00 86.50 324 ILE A O 1
ATOM 2404 N N . HIS A 1 325 ? -20.917 0.178 16.052 1.00 78.94 325 HIS A N 1
ATOM 2405 C CA . HIS A 1 325 ? -21.769 0.355 17.221 1.00 78.94 325 HIS A CA 1
ATOM 2406 C C . HIS A 1 325 ? -22.415 -0.980 17.570 1.00 78.94 325 HIS A C 1
ATOM 2408 O O . HIS A 1 325 ? -23.145 -1.548 16.762 1.00 78.94 325 HIS A O 1
ATOM 2414 N N . LEU A 1 326 ? -22.149 -1.461 18.780 1.00 70.06 326 LEU A N 1
ATOM 2415 C CA . LEU A 1 326 ? -22.917 -2.542 19.381 1.00 70.06 326 LEU A CA 1
ATOM 2416 C C . LEU A 1 326 ? -24.126 -1.927 20.089 1.00 70.06 326 LEU A C 1
ATOM 2418 O O . LEU A 1 326 ? -23.984 -0.969 20.852 1.00 70.06 326 LEU A O 1
ATOM 2422 N N . THR A 1 327 ? -25.317 -2.441 19.811 1.00 66.69 327 THR A N 1
ATOM 2423 C CA . THR A 1 327 ? -26.546 -2.012 20.484 1.00 66.69 327 THR A CA 1
ATOM 2424 C C . THR A 1 327 ? -26.716 -2.742 21.815 1.00 66.69 327 THR A C 1
ATOM 2426 O O . THR A 1 327 ? -26.123 -3.790 22.037 1.00 66.69 327 THR A O 1
ATOM 2429 N N . ALA A 1 328 ? -27.581 -2.244 22.707 1.00 57.91 328 ALA A N 1
ATOM 2430 C CA . ALA A 1 328 ? -27.886 -2.926 23.970 1.00 57.91 328 ALA A CA 1
ATOM 2431 C C . ALA A 1 328 ? -28.423 -4.362 23.777 1.00 57.91 328 ALA A C 1
ATOM 2433 O O . ALA A 1 328 ? -28.268 -5.190 24.667 1.00 57.91 328 ALA A O 1
ATOM 2434 N N . ARG A 1 329 ? -29.021 -4.680 22.615 1.00 56.56 329 ARG A N 1
ATOM 2435 C CA . ARG A 1 329 ? -29.408 -6.055 22.243 1.00 56.56 329 ARG A CA 1
ATOM 2436 C C . ARG A 1 329 ? -28.204 -6.950 21.953 1.00 56.56 329 ARG A C 1
ATOM 2438 O O . ARG A 1 329 ? -28.265 -8.136 22.244 1.00 56.56 329 ARG A O 1
ATOM 2445 N N . ASP A 1 330 ? -27.119 -6.374 21.447 1.00 56.66 330 ASP A N 1
ATOM 2446 C CA . ASP A 1 330 ? -25.845 -7.064 21.229 1.00 56.66 330 ASP A CA 1
ATOM 2447 C C . ASP A 1 330 ? -25.022 -7.180 22.527 1.00 56.66 330 ASP A C 1
ATOM 2449 O O . ASP A 1 330 ? -23.981 -7.833 22.512 1.00 56.66 330 ASP A O 1
ATOM 2453 N N . ILE A 1 331 ? -25.465 -6.515 23.616 1.00 53.38 331 ILE A N 1
ATOM 2454 C CA . ILE A 1 331 ? -24.756 -6.353 24.900 1.00 53.38 331 ILE A CA 1
ATOM 2455 C C . ILE A 1 331 ? -25.524 -6.982 26.099 1.00 53.38 331 ILE A C 1
ATOM 2457 O O . ILE A 1 331 ? -25.176 -6.761 27.256 1.00 53.38 331 ILE A O 1
ATOM 2461 N N . ARG A 1 332 ? -26.616 -7.736 25.898 1.00 46.53 332 ARG A N 1
ATOM 2462 C CA . ARG A 1 332 ? -27.370 -8.304 27.038 1.00 46.53 332 ARG A CA 1
ATOM 2463 C C . ARG A 1 332 ? -26.829 -9.668 27.473 1.00 46.53 332 ARG A C 1
ATOM 2465 O O . ARG A 1 332 ? -26.854 -10.588 26.656 1.00 46.53 332 ARG A O 1
ATOM 2472 N N . PRO A 1 333 ? -26.423 -9.847 28.748 1.00 44.78 333 PRO A N 1
ATOM 2473 C CA . PRO A 1 333 ? -26.217 -11.185 29.286 1.00 44.78 333 PRO A CA 1
ATOM 2474 C C . PRO A 1 333 ? -27.573 -11.866 29.335 1.00 44.78 333 PRO A C 1
ATOM 2476 O O . PRO A 1 333 ? -28.575 -11.227 29.661 1.00 44.78 333 PRO A O 1
ATOM 2479 N N . ALA A 1 334 ? -27.599 -13.135 28.943 1.00 47.22 334 ALA A N 1
ATOM 2480 C CA . ALA A 1 334 ? -28.782 -13.964 29.032 1.00 47.22 334 ALA A CA 1
ATOM 2481 C C . ALA A 1 334 ? -29.259 -13.948 30.486 1.00 47.22 334 ALA A C 1
ATOM 2483 O O . ALA A 1 334 ? -28.624 -14.523 31.365 1.00 47.22 334 ALA A O 1
ATOM 2484 N N . THR A 1 335 ? -30.323 -13.204 30.768 1.00 43.91 335 THR A N 1
ATOM 2485 C CA . THR A 1 335 ? -30.980 -13.269 32.066 1.00 43.91 335 THR A CA 1
ATOM 2486 C C . THR A 1 335 ? -31.702 -14.604 32.103 1.00 43.91 335 THR A C 1
ATOM 2488 O O . THR A 1 335 ? -32.619 -14.819 31.314 1.00 43.91 335 THR A O 1
ATOM 2491 N N . SER A 1 336 ? -31.233 -15.501 32.966 1.00 43.72 336 SER A N 1
ATOM 2492 C CA . SER A 1 336 ? -31.930 -16.728 33.335 1.00 43.72 336 SER A CA 1
ATOM 2493 C C . SER A 1 336 ? -33.270 -16.360 33.978 1.00 43.72 336 SER A C 1
ATOM 2495 O O . SER A 1 336 ? -33.280 -15.832 35.093 1.00 43.72 336 SER A O 1
ATOM 2497 N N . GLU A 1 337 ? -34.365 -16.596 33.260 1.00 36.78 337 GLU A N 1
ATOM 2498 C CA . GLU A 1 337 ? -35.709 -16.767 33.830 1.00 36.78 337 GLU A CA 1
ATOM 2499 C C . GLU A 1 337 ? -36.013 -18.259 33.974 1.00 36.78 337 GLU A C 1
ATOM 2501 O O . GLU A 1 337 ? -35.646 -19.022 33.047 1.00 36.78 337 GLU A O 1
#

Organism: NCBI:txid1874116

Secondary structure (DSSP, 8-state):
--------PPPPPPP---SSHHHHTTSTTHHHHHHHHHHHHHHHHHHHHHHHHHTSGGGGSSSIIIIIIGGGGTT--HHHHHHHHHHHHHHHHHHHHHHHHHHHHHHHHHHHHHSTTTHHHHHHHHHHHHHHHHHHTSGGGGTTSS---GGGTTT-HHHHHHHHHHHHSPPSS--SS-PPSPB-TTTTSTTHHHHHHHHHHHHHHHHHHHHSTTTSSTTHHHHHHHTT-TT--HHHHHHHHHHHHHHTTTHHHHHHHHHHHHHHHHHHTTS-HHHHHHHHHHHHHHHHHHHHHSSHHHHGGGT--SSSHHHHHHHHHHHHTPPBPPPTTTT------

Nearest PDB structures (foldseek):
  6lyy-assembly1_A  TM=1.334E-01  e=7.216E+00  Homo sapiens

Solvent-accessible surface area (backbone atoms only — not comparable to full-atom values): 17310 Å² total; per-residue (Å²): 135,85,84,88,86,86,88,86,85,85,82,81,82,83,82,85,80,88,78,61,71,80,68,56,69,61,54,58,52,48,68,59,55,52,49,48,52,52,51,38,42,51,54,17,49,51,30,38,48,29,16,55,37,38,67,35,75,48,48,53,37,68,53,38,29,58,73,56,26,36,59,35,22,60,72,36,58,67,88,38,19,48,50,11,45,52,42,19,51,53,34,56,77,40,25,58,63,52,34,51,50,52,21,48,51,32,36,52,29,14,57,21,35,69,36,85,91,35,30,66,65,18,36,53,48,41,30,54,51,19,52,47,43,26,42,36,41,40,29,50,29,39,76,76,47,54,91,55,40,54,53,76,22,48,64,31,36,47,47,51,50,22,51,43,37,54,32,65,37,76,55,94,60,88,66,88,67,80,74,75,76,62,47,26,48,25,64,56,12,83,47,29,81,52,41,60,53,53,47,35,50,53,26,43,46,40,20,51,36,22,65,33,69,69,41,30,30,86,54,37,47,20,53,57,23,52,66,59,38,75,67,44,54,68,77,54,28,52,50,21,50,48,51,16,61,67,25,63,98,34,17,42,56,52,18,50,50,49,19,52,51,25,43,50,35,32,52,13,72,79,52,54,73,69,44,24,44,52,18,35,51,49,40,28,52,51,20,47,48,33,15,59,60,44,38,55,54,18,37,55,81,50,62,70,26,70,43,57,40,20,22,53,50,48,25,56,46,30,59,34,59,43,66,42,82,76,49,72,83,40,65,57,75,76,76,86,125

Sequence (337 aa):
MRVQKSSVTPPAGAATSDGGDAATDRSWGLPLVRWRRTLLWALGLLWLLDAALQFQPYMFTGAFPREVIRPTAEGNPGWVHGPVEWSATLMAHHIVVLNAVFATVQLLIALGLFWHRTVKPALSASIVWALLVWWLGEGLGGILTGPVSPLAGLPGAVVLYAVIAALLWPPTHPAVHSPRPPISVATSSPLRAAATGVWLLLWLGFAVEALLPANRAPGAVHDLLAGLSDGEPHWIADIDAWAARSAIGHDTGISIILAACCVLIALSVLASPALARAGVALAILLSMGIWVVAQDFGGIATGQGTDPNSGLVLAVLALCFWPIHLTARDIRPATSE

Foldseek 3Di:
DDDDDDDDDDDDDDDDPPPPPVVQVPLACPVQVVLLLVLLLVLLVQLLQLLVLLPFPVQLDLCCLVPQQQVLLPQADCQQNVLSVVLSVVCNVVRNVVSNVLSVLSNCLSVLSNDPVSLQVSLVSLLVSLVCCCRRGNSQVCPNRDQDAVLNFPRKASNLSNVSSQLSADAPDPPPPDDDDFDFSNCRGPCNVCSLVVLLCVLLVNLVSLPPCQQLPQLNQLVLLQVPLPLADPVLNVLSNVRSVVCHVCRNVVSNVSSVLSNQLSCQLVDDLVSVQVSLVSQLVVLVCSLRRRCVQQCVRSSSGSGSGRSNSSNSSSNRSHTDDDDVSSVDDPDDD

Mean predicted aligned error: 8.38 Å

Radius of gyration: 25.92 Å; Cα contacts (8 Å, |Δi|>4): 502; chains: 1; bounding box: 60×66×102 Å